Protein AF-A0A7S0A0Y7-F1 (afdb_monomer_lite)

Sequence (234 aa):
SGRLKGLTPFALAVILGPPASILPSPRWSRVGRSAMAPLGMAWCCGEKGLDHTAFEALAMHSTDSGQATVVRSFALRNRASIAPFLVDPTAEEEAPLPEEETPKALSPEFQIAVSRRGLRPKLGLEIEPLGGKCLKIHKVNDGMVQDWNEAQTSQDFTVLPGHIILAVNGTEGDCLEMLRALGRGQELQLRISRDPDVARLSSKGSIHCNDEETSKDTETSNDKRNAVDSESTE

Secondary structure (DSSP, 8-state):
----------------PPP---PPP---------------------------------------------------------------S---------------PPPSEEEEEEE--SSS----EEEEEETTTEEEEEEE-SSHHHHHHHH-SSGGG---TT-EEEEETTEES-HHHHHHHHHH-SEEEEEEES-TTHHHHHTTS-----------------------------

Foldseek 3Di:
DDDDDDDDDDDPPPPPDDPDPPDPDPPPDPDDDDDDDDDDDDDDDDDDDDDDDDDDDDDDDDDDDDDDDDDDDDDDDDDDDDDDDPDDPDDPPVPPDPPPPDPPPQDQKDKDKWADDDDDFDQQFDWDDFLQWKIFTQGGGDTRLVVVQVPDPDPSPRDDHGKIFQDWPNDTGGPVVRVVSVVPDRMIMTMIGPDNCVSVVSNPPPPPPPPPVVPPPPPDDDDDDDDDDDDDDD

Structure (mmCIF, N/CA/C/O backbone):
data_AF-A0A7S0A0Y7-F1
#
_entry.id   AF-A0A7S0A0Y7-F1
#
loop_
_atom_site.group_PDB
_atom_site.id
_atom_site.type_symbol
_atom_site.label_atom_id
_atom_site.label_alt_id
_atom_site.label_comp_id
_atom_site.label_asym_id
_atom_site.label_entity_id
_atom_site.label_seq_id
_atom_site.pdbx_PDB_ins_code
_atom_site.Cartn_x
_atom_site.Cartn_y
_atom_site.Cartn_z
_atom_site.occupancy
_atom_site.B_iso_or_equiv
_atom_site.auth_seq_id
_atom_site.auth_comp_id
_atom_site.auth_asym_id
_atom_site.auth_atom_id
_atom_site.pdbx_PDB_model_num
ATOM 1 N N . SER A 1 1 ? -50.483 -49.165 4.496 1.00 56.88 1 SER A N 1
ATOM 2 C CA . SER A 1 1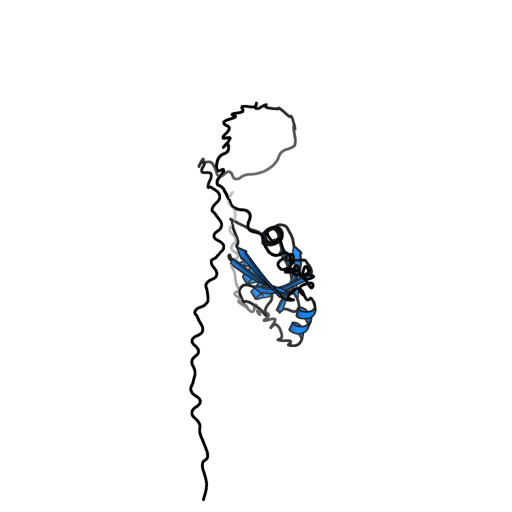 ? -50.079 -48.230 5.564 1.00 56.88 1 SER A CA 1
ATOM 3 C C . SER A 1 1 ? -48.665 -47.741 5.326 1.00 56.88 1 SER A C 1
ATOM 5 O O . SER A 1 1 ? -47.744 -48.531 5.434 1.00 56.88 1 SER A O 1
ATOM 7 N N . GLY A 1 2 ? -48.498 -46.467 4.970 1.00 50.06 2 GLY A N 1
ATOM 8 C CA . GLY A 1 2 ? -47.189 -45.836 4.773 1.00 50.06 2 GLY A CA 1
ATOM 9 C C . GLY A 1 2 ? -47.368 -44.363 4.411 1.00 50.06 2 GLY A C 1
ATOM 10 O O . GLY A 1 2 ? -47.507 -44.027 3.243 1.00 50.06 2 GLY A O 1
ATOM 11 N N . ARG A 1 3 ? -47.484 -43.506 5.434 1.00 49.59 3 ARG A N 1
ATOM 12 C CA . ARG A 1 3 ? -47.716 -42.056 5.319 1.00 49.59 3 ARG A CA 1
ATOM 13 C C . ARG A 1 3 ? -46.473 -41.349 4.768 1.00 49.59 3 ARG A C 1
ATOM 15 O O . ARG A 1 3 ? -45.471 -41.273 5.470 1.00 49.59 3 ARG A O 1
ATOM 22 N N . LEU A 1 4 ? -46.590 -40.740 3.591 1.00 49.31 4 LEU A N 1
ATOM 23 C CA . LEU A 1 4 ? -45.721 -39.648 3.149 1.00 49.31 4 LEU A CA 1
ATOM 24 C C . LEU A 1 4 ? -46.205 -38.357 3.823 1.00 49.31 4 LEU A C 1
ATOM 26 O O . LEU A 1 4 ? -47.339 -37.928 3.612 1.00 49.31 4 LEU A O 1
ATOM 30 N N . LYS A 1 5 ? -45.375 -37.771 4.688 1.00 56.34 5 LYS A N 1
ATOM 31 C CA . LYS A 1 5 ? -45.627 -36.469 5.314 1.00 56.34 5 LYS A CA 1
ATOM 32 C C . LYS A 1 5 ? -44.781 -35.399 4.622 1.00 56.34 5 LYS A C 1
ATOM 34 O O . LYS A 1 5 ? -43.562 -35.471 4.674 1.00 56.34 5 LYS A O 1
ATOM 39 N N . GLY A 1 6 ? -45.467 -34.405 4.059 1.00 50.22 6 GLY A N 1
ATOM 40 C CA . GLY A 1 6 ? -45.120 -32.986 4.188 1.00 50.22 6 GLY A CA 1
ATOM 41 C C . GLY A 1 6 ? -43.870 -32.480 3.473 1.00 50.22 6 GLY A C 1
ATOM 42 O O . GLY A 1 6 ? -42.870 -32.203 4.121 1.00 50.22 6 GLY A O 1
ATOM 43 N N . LEU A 1 7 ? -43.982 -32.230 2.168 1.00 51.84 7 LEU A N 1
ATOM 44 C CA . LEU A 1 7 ? -43.179 -31.211 1.488 1.00 51.84 7 LEU A CA 1
ATOM 45 C C . LEU A 1 7 ? -43.943 -29.884 1.555 1.00 51.84 7 LEU A C 1
ATOM 47 O O . LEU A 1 7 ? -44.979 -29.723 0.915 1.00 51.84 7 LEU A O 1
ATOM 51 N N . THR A 1 8 ? -43.452 -28.948 2.361 1.00 57.62 8 THR A N 1
ATOM 52 C CA . THR A 1 8 ? -43.866 -27.541 2.318 1.00 57.62 8 THR A CA 1
ATOM 53 C C . THR A 1 8 ? -43.100 -26.823 1.204 1.00 57.62 8 THR A C 1
ATOM 55 O O . THR A 1 8 ? -41.874 -26.951 1.163 1.00 57.62 8 THR A O 1
ATOM 58 N N . PRO A 1 9 ? -43.752 -26.032 0.336 1.00 57.16 9 PRO A N 1
ATOM 59 C CA . PRO A 1 9 ? -43.041 -25.155 -0.582 1.00 57.16 9 PRO A CA 1
ATOM 60 C C . PRO A 1 9 ? -42.528 -23.938 0.198 1.00 57.16 9 PRO A C 1
ATOM 62 O O . PRO A 1 9 ? -43.298 -23.055 0.572 1.00 57.16 9 PRO A O 1
ATOM 65 N N . PHE A 1 10 ? -41.223 -23.892 0.467 1.00 50.09 10 PHE A N 1
ATOM 66 C CA . PHE A 1 10 ? -40.578 -22.648 0.874 1.00 50.09 10 PHE A CA 1
ATOM 67 C C . PHE A 1 10 ? -40.564 -21.715 -0.336 1.00 50.09 10 PHE A C 1
ATOM 69 O O . PHE A 1 10 ? -39.887 -21.964 -1.333 1.00 50.09 10 PHE A O 1
ATOM 76 N N . ALA A 1 11 ? -41.374 -20.664 -0.248 1.00 47.09 11 ALA A N 1
ATOM 77 C CA . ALA A 1 11 ? -41.387 -19.561 -1.184 1.00 47.09 11 ALA A CA 1
ATOM 78 C C . ALA A 1 11 ? -39.982 -18.945 -1.260 1.00 47.09 11 ALA A C 1
ATOM 80 O O . ALA A 1 11 ? -39.443 -18.463 -0.263 1.00 47.09 11 ALA A O 1
ATOM 81 N N . LEU A 1 12 ? -39.400 -18.976 -2.458 1.00 47.88 12 LEU A N 1
ATOM 82 C CA . LEU A 1 12 ? -38.184 -18.255 -2.802 1.00 47.88 12 LEU A CA 1
ATOM 83 C C . LEU A 1 12 ? -38.520 -16.754 -2.793 1.00 47.88 12 LEU A C 1
ATOM 85 O O . LEU A 1 12 ? -38.963 -16.190 -3.791 1.00 47.88 12 LEU A O 1
ATOM 89 N N . ALA A 1 13 ? -38.372 -16.106 -1.640 1.00 47.09 13 ALA A N 1
ATOM 90 C CA . ALA A 1 13 ? -38.388 -14.655 -1.556 1.00 47.09 13 ALA A CA 1
ATOM 91 C C . ALA A 1 13 ? -37.076 -14.138 -2.162 1.00 47.09 13 ALA A C 1
ATOM 93 O O . ALA A 1 13 ? -36.051 -14.042 -1.490 1.00 47.09 13 ALA A O 1
ATOM 94 N N . VAL A 1 14 ? -37.102 -13.849 -3.464 1.00 50.09 14 VAL A N 1
ATOM 95 C CA . VAL A 1 14 ? -36.062 -13.073 -4.144 1.00 50.09 14 VAL A CA 1
ATOM 96 C C . VAL A 1 14 ? -36.151 -11.649 -3.599 1.00 50.09 14 VAL A C 1
ATOM 98 O O . VAL A 1 14 ? -36.919 -10.823 -4.088 1.00 50.09 14 VAL A O 1
ATOM 101 N N . ILE A 1 15 ? -35.399 -11.373 -2.535 1.00 49.56 15 ILE A N 1
ATOM 102 C CA . ILE A 1 15 ? -35.156 -10.011 -2.069 1.00 49.56 15 ILE A CA 1
ATOM 103 C C . ILE A 1 15 ? -34.211 -9.384 -3.093 1.00 49.56 15 ILE A C 1
ATOM 105 O O . ILE A 1 15 ? -32.994 -9.544 -3.027 1.00 49.56 15 ILE A O 1
ATOM 109 N N . LEU A 1 16 ? -34.790 -8.705 -4.084 1.00 50.47 16 LEU A N 1
ATOM 110 C CA . LEU A 1 16 ? -34.080 -7.723 -4.893 1.00 50.47 16 LEU A CA 1
ATOM 111 C C . LEU A 1 16 ? -33.638 -6.605 -3.943 1.00 50.47 16 LEU A C 1
ATOM 113 O O . LEU A 1 16 ? -34.413 -5.712 -3.607 1.00 50.47 16 LEU A O 1
ATOM 117 N N . GLY A 1 17 ? -32.406 -6.717 -3.447 1.00 54.38 17 GLY A N 1
ATOM 118 C CA . GLY A 1 17 ? -31.749 -5.649 -2.708 1.00 54.38 17 GLY A CA 1
ATOM 119 C C . GLY A 1 17 ? -31.636 -4.393 -3.582 1.00 54.38 17 GLY A C 1
ATOM 120 O O . GLY A 1 17 ? -31.524 -4.508 -4.807 1.00 54.38 17 GLY A O 1
ATOM 121 N N . PRO A 1 18 ? -31.697 -3.194 -2.981 1.00 57.69 18 PRO A N 1
ATOM 122 C CA . PRO A 1 18 ? -31.622 -1.946 -3.725 1.00 57.69 18 PRO A CA 1
ATOM 123 C C . PRO A 1 18 ? -30.308 -1.870 -4.520 1.00 57.69 18 PRO A C 1
ATOM 125 O O . PRO A 1 18 ? -29.273 -2.343 -4.039 1.00 57.69 18 PRO A O 1
ATOM 128 N N . PRO A 1 19 ? -30.327 -1.286 -5.733 1.00 55.06 19 PRO A N 1
ATOM 129 C CA . PRO A 1 19 ? -29.120 -1.102 -6.522 1.00 55.06 19 PRO A CA 1
ATOM 130 C C . PRO A 1 19 ? -28.111 -0.296 -5.709 1.00 55.06 19 PRO A C 1
ATOM 132 O O . PRO A 1 19 ? -28.469 0.700 -5.080 1.00 55.06 19 PRO A O 1
ATOM 135 N N . ALA A 1 20 ? -26.862 -0.763 -5.720 1.00 48.59 20 ALA A N 1
ATOM 136 C CA . ALA A 1 20 ? -25.729 -0.125 -5.078 1.00 48.59 20 ALA A CA 1
ATOM 137 C C . ALA A 1 20 ? -25.781 1.391 -5.294 1.00 48.59 20 ALA A C 1
ATOM 139 O O . ALA A 1 20 ? -25.667 1.879 -6.421 1.00 48.59 20 ALA A O 1
ATOM 140 N N . SER A 1 21 ? -25.972 2.124 -4.200 1.00 49.81 21 SER A N 1
ATOM 141 C CA . SER A 1 21 ? -25.769 3.561 -4.151 1.00 49.81 21 SER A CA 1
ATOM 142 C C . SER A 1 21 ? -24.326 3.822 -4.558 1.00 49.81 21 SER A C 1
ATOM 144 O O . SER A 1 21 ? -23.397 3.644 -3.771 1.00 49.81 21 SER A O 1
ATOM 146 N N . ILE A 1 22 ? -24.149 4.198 -5.822 1.00 49.50 22 ILE A N 1
ATOM 147 C CA . ILE A 1 22 ? -22.933 4.798 -6.349 1.00 49.50 22 ILE A CA 1
ATOM 148 C C . ILE A 1 22 ? -22.693 6.028 -5.482 1.00 49.50 22 ILE A C 1
ATOM 150 O O . ILE A 1 22 ? -23.369 7.049 -5.623 1.00 49.50 22 ILE A O 1
ATOM 154 N N . LEU A 1 23 ? -21.775 5.899 -4.527 1.00 50.38 23 LEU A N 1
ATOM 155 C CA . LEU A 1 23 ? -21.264 7.037 -3.788 1.00 50.38 23 LEU A CA 1
ATOM 156 C C . LEU A 1 23 ? -20.756 8.048 -4.825 1.00 50.38 23 LEU A C 1
ATOM 158 O O . LEU A 1 23 ? -19.991 7.663 -5.718 1.00 50.38 23 LEU A O 1
ATOM 162 N N . PRO A 1 24 ? -21.188 9.318 -4.765 1.00 46.59 24 PRO A N 1
ATOM 163 C CA . PRO A 1 24 ? -20.677 10.322 -5.674 1.00 46.59 24 PRO A CA 1
ATOM 164 C C . PRO A 1 24 ? -19.174 10.438 -5.434 1.00 46.59 24 PRO A C 1
ATOM 166 O O . PRO A 1 24 ? -18.726 10.756 -4.333 1.00 46.59 24 PRO A O 1
ATOM 169 N N . SER A 1 25 ? -18.392 10.159 -6.475 1.00 50.84 25 SER A N 1
ATOM 170 C CA . SER A 1 25 ? -16.962 10.439 -6.492 1.00 50.84 25 SER A CA 1
ATOM 171 C C . SER A 1 25 ? -16.746 11.886 -6.030 1.00 50.84 25 SER A C 1
ATOM 173 O O . SER A 1 25 ? -17.499 12.766 -6.470 1.00 50.84 25 SER A O 1
ATOM 175 N N . PRO A 1 26 ? -15.753 12.175 -5.173 1.00 51.34 26 PRO A N 1
ATOM 176 C CA . PRO A 1 26 ? -15.469 13.541 -4.765 1.00 51.34 26 PRO A CA 1
ATOM 177 C C . PRO A 1 26 ? -15.168 14.370 -6.016 1.00 51.34 26 PRO A C 1
ATOM 179 O O . PRO A 1 26 ? -14.149 14.207 -6.689 1.00 51.34 26 PRO A O 1
ATOM 182 N N . ARG A 1 27 ? -16.115 15.244 -6.363 1.00 48.94 27 ARG A N 1
ATOM 183 C CA . ARG A 1 27 ? -16.008 16.202 -7.458 1.00 48.94 27 ARG A CA 1
ATOM 184 C C . ARG A 1 27 ? -14.997 17.252 -7.019 1.00 48.94 27 ARG A C 1
ATOM 186 O O . ARG A 1 27 ? -15.371 18.278 -6.464 1.00 48.94 27 ARG A O 1
ATOM 193 N N . TRP A 1 28 ? -13.711 16.978 -7.229 1.00 51.34 28 TRP A N 1
ATOM 194 C CA . TRP A 1 28 ? -12.666 17.972 -7.024 1.00 51.34 28 TRP A CA 1
ATOM 195 C C . TRP A 1 28 ? -12.975 19.186 -7.897 1.00 51.34 28 TRP A C 1
ATOM 197 O O . TRP A 1 28 ? -12.939 19.125 -9.131 1.00 51.34 28 TRP A O 1
ATOM 207 N N . SER A 1 29 ? -13.327 20.286 -7.237 1.00 42.88 29 SER A N 1
ATOM 208 C CA . SER A 1 29 ? -13.448 21.595 -7.854 1.00 42.88 29 SER A CA 1
ATOM 209 C C . SER A 1 29 ? -12.125 21.922 -8.528 1.00 42.88 29 SER A C 1
ATOM 211 O O . SER A 1 29 ? -11.085 22.081 -7.895 1.00 42.88 29 SER A O 1
ATOM 213 N N . ARG A 1 30 ? -12.195 21.958 -9.855 1.00 45.62 30 ARG A N 1
ATOM 214 C CA . ARG A 1 30 ? -11.168 22.390 -10.792 1.00 45.62 30 ARG A CA 1
ATOM 215 C C . ARG A 1 30 ? -10.724 23.808 -10.417 1.00 45.62 30 ARG A C 1
ATOM 217 O O . ARG A 1 30 ? -11.319 24.774 -10.884 1.00 45.62 30 ARG A O 1
ATOM 224 N N . VAL A 1 31 ? -9.694 23.928 -9.582 1.00 53.50 31 VAL A N 1
ATOM 225 C CA . VAL A 1 31 ? -8.943 25.179 -9.430 1.00 53.50 31 VAL A CA 1
ATOM 226 C C . VAL A 1 31 ? -8.298 25.489 -10.782 1.00 53.50 31 VAL A C 1
ATOM 228 O O . VAL A 1 31 ? -7.866 24.592 -11.510 1.00 53.50 31 VAL A O 1
ATOM 231 N N . GLY A 1 32 ? -8.395 26.760 -11.163 1.00 42.22 32 GLY A N 1
ATOM 232 C CA . GLY A 1 32 ? -8.250 27.265 -12.519 1.00 42.22 32 GLY A CA 1
ATOM 233 C C . GLY A 1 32 ? -6.983 26.827 -13.248 1.00 42.22 32 GLY A C 1
ATOM 234 O O . GLY A 1 32 ? -5.871 26.894 -12.737 1.00 42.22 32 GLY A O 1
ATOM 235 N N . ARG A 1 33 ? -7.189 26.450 -14.512 1.00 46.38 33 ARG A N 1
ATOM 236 C CA . ARG A 1 33 ? -6.172 26.497 -15.560 1.00 46.38 33 ARG A CA 1
ATOM 237 C C . ARG A 1 33 ? -5.662 27.931 -15.678 1.00 46.38 33 ARG A C 1
ATOM 239 O O . ARG A 1 33 ? -6.417 28.796 -16.110 1.00 46.38 33 ARG A O 1
ATOM 246 N N . SER A 1 34 ? -4.390 28.148 -15.366 1.00 49.56 34 SER A N 1
ATOM 247 C CA . SER A 1 34 ? -3.642 29.248 -15.964 1.00 49.56 34 SER A CA 1
ATOM 248 C C . SER A 1 34 ? -3.076 28.750 -17.292 1.00 49.56 34 SER A C 1
ATOM 250 O O . SER A 1 34 ? -2.349 27.758 -17.340 1.00 49.56 34 SER A O 1
ATOM 252 N N . ALA A 1 35 ? -3.518 29.379 -18.375 1.00 52.94 35 ALA A N 1
ATOM 253 C CA . ALA A 1 35 ? -3.091 29.123 -19.738 1.00 52.94 35 ALA A CA 1
ATOM 254 C C . ALA A 1 35 ? -2.028 30.154 -20.128 1.00 52.94 35 ALA A C 1
ATOM 256 O O . ALA A 1 35 ? -2.369 31.320 -20.268 1.00 52.94 35 ALA A O 1
ATOM 257 N N . MET A 1 36 ? -0.783 29.718 -20.327 1.00 48.19 36 MET A N 1
ATOM 258 C CA . MET A 1 36 ? 0.298 30.384 -21.078 1.00 48.19 36 MET A CA 1
ATOM 259 C C . MET A 1 36 ? 1.367 29.308 -21.334 1.00 48.19 36 MET A C 1
ATOM 261 O O . MET A 1 36 ? 1.637 28.532 -20.427 1.00 48.19 36 MET A O 1
ATOM 265 N N . ALA A 1 37 ? 2.074 29.145 -22.444 1.00 43.91 37 ALA A N 1
ATOM 266 C CA . ALA A 1 37 ? 1.975 29.441 -23.872 1.00 43.91 37 ALA A CA 1
ATOM 267 C C . ALA A 1 37 ? 3.071 28.538 -24.516 1.00 43.91 37 ALA A C 1
ATOM 269 O O . ALA A 1 37 ? 4.017 28.169 -23.814 1.00 43.91 37 ALA A O 1
ATOM 270 N N . PRO A 1 38 ? 2.992 28.146 -25.800 1.00 56.19 38 PRO A N 1
ATOM 271 C CA . PRO A 1 38 ? 3.974 27.256 -26.414 1.00 56.19 38 PRO A CA 1
ATOM 272 C C . PRO A 1 38 ? 5.073 28.045 -27.141 1.00 56.19 38 PRO A C 1
ATOM 274 O O . PRO A 1 38 ? 4.794 28.741 -28.111 1.00 56.19 38 PRO A O 1
ATOM 277 N N . LEU A 1 39 ? 6.323 27.884 -26.717 1.00 48.84 39 LEU A N 1
ATOM 278 C CA . LEU A 1 39 ? 7.543 28.143 -27.496 1.00 48.84 39 LEU A CA 1
ATOM 279 C C . LEU A 1 39 ? 8.518 27.050 -27.023 1.00 48.84 39 LEU A C 1
ATOM 281 O O . LEU A 1 39 ? 8.790 26.962 -25.835 1.00 48.84 39 LEU A O 1
ATOM 285 N N . GLY A 1 40 ? 8.866 26.036 -27.812 1.00 45.78 40 GLY A N 1
ATOM 286 C CA . GLY A 1 40 ? 9.694 26.152 -29.007 1.00 45.78 40 GLY A CA 1
ATOM 287 C C . GLY A 1 40 ? 11.156 25.901 -28.610 1.00 45.78 40 GLY A C 1
ATOM 288 O O . GLY A 1 40 ? 11.626 26.535 -27.675 1.00 45.78 40 GLY A O 1
ATOM 289 N N . MET A 1 41 ? 11.852 25.039 -29.365 1.00 47.78 41 MET A N 1
ATOM 290 C CA . MET A 1 41 ? 13.278 24.655 -29.247 1.00 47.78 41 MET A CA 1
ATOM 291 C C . MET A 1 41 ? 13.565 23.528 -28.244 1.00 47.78 41 MET A C 1
ATOM 293 O O . MET A 1 41 ? 12.980 23.467 -27.175 1.00 47.78 41 MET A O 1
ATOM 297 N N . ALA A 1 42 ? 14.495 22.608 -28.456 1.00 44.00 42 ALA A N 1
ATOM 298 C CA . ALA A 1 42 ? 15.211 22.080 -29.613 1.00 44.00 42 ALA A CA 1
ATOM 299 C C . ALA A 1 42 ? 15.953 20.858 -29.044 1.00 44.00 42 ALA A C 1
ATOM 301 O O . ALA A 1 42 ? 16.418 20.885 -27.904 1.00 44.00 42 ALA A O 1
ATOM 302 N N . TRP A 1 43 ? 16.052 19.781 -29.815 1.00 49.19 43 TRP A N 1
ATOM 303 C CA . TRP A 1 43 ? 16.969 18.686 -29.510 1.00 49.19 43 TRP A CA 1
ATOM 304 C C . TRP A 1 43 ? 18.407 19.222 -29.500 1.00 49.19 43 TRP A C 1
ATOM 306 O O . TRP A 1 43 ? 18.833 19.802 -30.494 1.00 49.19 43 TRP A O 1
ATOM 316 N N . CYS A 1 44 ? 19.162 18.969 -28.432 1.00 44.09 44 CYS A N 1
ATOM 317 C CA . CYS A 1 44 ? 20.621 18.961 -28.491 1.00 44.09 44 CYS A CA 1
ATOM 318 C C . CYS A 1 44 ? 21.155 17.759 -27.708 1.00 44.09 44 CYS A C 1
ATOM 320 O O . CYS A 1 44 ? 20.846 17.561 -26.534 1.00 44.09 44 CYS A O 1
ATOM 322 N N . CYS A 1 45 ? 21.923 16.947 -28.423 1.00 43.56 45 CYS A N 1
ATOM 323 C CA . CYS A 1 45 ? 22.692 15.803 -27.966 1.00 43.56 45 CYS A CA 1
ATOM 324 C C . CYS A 1 45 ? 24.170 16.242 -27.902 1.00 43.56 45 CYS A C 1
ATOM 326 O O . CYS A 1 45 ? 24.596 16.984 -28.784 1.00 43.56 45 CYS A O 1
ATOM 328 N N . GLY A 1 46 ? 24.939 15.766 -26.916 1.00 41.41 46 GLY A N 1
ATOM 329 C CA . GLY A 1 46 ? 26.401 15.965 -26.803 1.00 41.41 46 GLY A CA 1
ATOM 330 C C . GLY A 1 46 ? 26.791 16.796 -25.573 1.00 41.41 46 GLY A C 1
ATOM 331 O O . GLY A 1 46 ? 26.321 17.911 -25.409 1.00 41.41 46 GLY A O 1
ATOM 332 N N . GLU A 1 47 ? 27.416 16.221 -24.544 1.00 44.53 47 GLU A N 1
ATOM 333 C CA . GLU A 1 47 ? 28.831 15.818 -24.380 1.00 44.53 47 GLU A CA 1
ATOM 334 C C . GLU A 1 47 ? 29.634 16.852 -23.559 1.00 44.53 47 GLU A C 1
ATOM 336 O O . GLU A 1 47 ? 29.819 17.984 -23.977 1.00 44.53 47 GLU A O 1
ATOM 341 N N . LYS A 1 48 ? 30.118 16.382 -22.398 1.00 50.47 48 LYS A N 1
ATOM 342 C CA . LYS A 1 48 ? 31.344 16.747 -21.656 1.00 50.47 48 LYS A CA 1
ATOM 343 C C . LYS A 1 48 ? 31.616 18.214 -21.268 1.00 50.47 48 LYS A C 1
ATOM 345 O O . LYS A 1 48 ? 31.989 19.029 -22.093 1.00 50.47 48 LYS A O 1
ATOM 350 N N . GLY A 1 49 ? 31.663 18.410 -19.944 1.00 47.72 49 GLY A N 1
ATOM 351 C CA . GLY A 1 49 ? 32.785 19.035 -19.226 1.00 47.72 49 GLY A CA 1
ATOM 352 C C . GLY A 1 49 ? 32.950 20.553 -19.327 1.00 47.72 49 GLY A C 1
ATOM 353 O O . GLY A 1 49 ? 33.282 21.054 -20.388 1.00 47.72 49 GLY A O 1
ATOM 354 N N . LEU A 1 50 ? 32.820 21.251 -18.195 1.00 44.81 50 LEU A N 1
ATOM 355 C CA . LEU A 1 50 ? 33.854 22.117 -17.596 1.00 44.81 50 LEU A CA 1
ATOM 356 C C . LEU A 1 50 ? 33.251 22.950 -16.447 1.00 44.81 50 LEU A C 1
ATOM 358 O O . LEU A 1 50 ? 32.265 23.655 -16.623 1.00 44.81 50 LEU A O 1
ATOM 362 N N . ASP A 1 51 ? 33.882 22.801 -15.287 1.00 46.88 51 ASP A N 1
ATOM 363 C CA . ASP A 1 51 ? 34.332 23.790 -14.302 1.00 46.88 51 ASP A CA 1
ATOM 364 C C . ASP A 1 51 ? 33.448 24.946 -13.792 1.00 46.88 51 ASP A C 1
ATOM 366 O O . ASP A 1 51 ? 32.855 25.751 -14.504 1.00 46.88 51 ASP A O 1
ATOM 370 N N . HIS A 1 52 ? 33.513 25.050 -12.461 1.00 53.91 52 HIS A N 1
ATOM 371 C CA . HIS A 1 52 ? 33.136 26.149 -11.579 1.00 53.91 52 HIS A CA 1
ATOM 372 C C . HIS A 1 52 ? 33.495 27.545 -12.111 1.00 53.91 52 HIS A C 1
ATOM 374 O O . HIS A 1 52 ? 34.638 27.778 -12.488 1.00 53.91 52 HIS A O 1
ATOM 380 N N . THR A 1 53 ? 32.593 28.521 -11.954 1.00 46.00 53 THR A N 1
ATOM 381 C CA . THR A 1 53 ? 32.913 29.872 -11.443 1.00 46.00 53 THR A CA 1
ATOM 382 C C . THR A 1 53 ? 31.648 30.710 -11.208 1.00 46.00 53 THR A C 1
ATOM 384 O O . THR A 1 53 ? 30.662 30.596 -11.925 1.00 46.00 53 THR A O 1
ATOM 387 N N . ALA A 1 54 ? 31.751 31.587 -10.205 1.00 44.62 54 ALA A N 1
ATOM 388 C CA . ALA A 1 54 ? 30.990 32.822 -10.002 1.00 44.62 54 ALA A CA 1
ATOM 389 C C . ALA A 1 54 ? 29.507 32.723 -9.594 1.00 44.62 54 ALA A C 1
ATOM 391 O O . ALA A 1 54 ? 28.576 32.832 -10.386 1.00 44.62 54 ALA A O 1
ATOM 392 N N . PHE A 1 55 ? 29.326 32.648 -8.275 1.00 47.19 55 PHE A N 1
ATOM 393 C CA . PHE A 1 55 ? 28.176 33.199 -7.570 1.00 47.19 55 PHE A CA 1
ATOM 394 C C . PHE A 1 55 ? 28.394 34.719 -7.471 1.00 47.19 55 PHE A C 1
ATOM 396 O O . PHE A 1 55 ? 29.253 35.159 -6.709 1.00 47.19 55 PHE A O 1
ATOM 403 N N . GLU A 1 56 ? 27.654 35.521 -8.234 1.00 48.84 56 GLU A N 1
ATOM 404 C CA . GLU A 1 56 ? 27.523 36.953 -7.962 1.00 48.84 56 GLU A CA 1
ATOM 405 C C . GLU A 1 56 ? 26.052 37.361 -8.000 1.00 48.84 56 GLU A C 1
ATOM 407 O O . GLU A 1 56 ? 25.307 37.091 -8.942 1.00 48.84 56 GLU A O 1
ATOM 412 N N . ALA A 1 57 ? 25.646 37.966 -6.890 1.00 50.72 57 ALA A N 1
ATOM 413 C CA . ALA A 1 57 ? 24.328 38.493 -6.631 1.00 50.72 57 ALA A CA 1
ATOM 414 C C . ALA A 1 57 ? 24.123 39.812 -7.377 1.00 50.72 57 ALA A C 1
ATOM 416 O O . ALA A 1 57 ? 24.961 40.702 -7.270 1.00 50.72 57 ALA A O 1
ATOM 417 N N . LEU A 1 58 ? 22.960 39.994 -8.004 1.00 53.88 58 LEU A N 1
ATOM 418 C CA . LEU A 1 58 ? 22.404 41.320 -8.263 1.00 53.88 58 LEU A CA 1
ATOM 419 C C . LEU A 1 58 ? 20.887 41.311 -8.061 1.00 53.88 58 LEU A C 1
ATOM 421 O O . LEU A 1 58 ? 20.147 40.494 -8.605 1.00 53.88 58 LEU A O 1
ATOM 425 N N . ALA A 1 59 ? 20.471 42.240 -7.210 1.00 50.59 59 ALA A N 1
ATOM 426 C CA . ALA A 1 59 ? 19.113 42.530 -6.807 1.00 50.59 59 ALA A CA 1
ATOM 427 C C . ALA A 1 59 ? 18.319 43.258 -7.906 1.00 50.59 59 ALA A C 1
ATOM 429 O O . ALA A 1 59 ? 18.849 44.143 -8.572 1.00 50.59 59 ALA A O 1
ATOM 430 N N . MET A 1 60 ? 17.017 42.975 -7.995 1.00 55.47 60 MET A N 1
ATOM 431 C CA . MET A 1 60 ? 15.977 43.888 -8.500 1.00 55.47 60 MET A CA 1
ATOM 432 C C . MET A 1 60 ? 14.727 43.634 -7.635 1.00 55.47 60 MET A C 1
ATOM 434 O O . MET A 1 60 ? 14.163 42.549 -7.671 1.00 55.47 60 MET A O 1
ATOM 438 N N . HIS A 1 61 ? 14.429 44.448 -6.619 1.00 55.25 61 HIS A N 1
ATOM 439 C CA . HIS A 1 61 ? 13.634 45.683 -6.694 1.00 55.25 61 HIS A CA 1
ATOM 440 C C . HIS A 1 61 ? 12.378 45.534 -7.570 1.00 55.25 61 HIS A C 1
ATOM 442 O O . HIS A 1 61 ? 12.428 45.790 -8.768 1.00 55.25 61 HIS A O 1
ATOM 448 N N . SER A 1 62 ? 11.235 45.197 -6.960 1.00 49.34 62 SER A N 1
ATOM 449 C CA . SER A 1 62 ? 9.931 45.585 -7.505 1.00 49.34 62 SER A CA 1
ATOM 450 C C . SER A 1 62 ? 9.028 46.090 -6.390 1.00 49.34 62 SER A C 1
ATOM 452 O O . SER A 1 62 ? 8.736 45.402 -5.415 1.00 49.34 62 SER A O 1
ATOM 454 N N . THR A 1 63 ? 8.656 47.346 -6.565 1.00 52.22 63 THR A N 1
ATOM 455 C CA . THR A 1 63 ? 7.855 48.204 -5.710 1.00 52.22 63 THR A CA 1
ATOM 456 C C . THR A 1 63 ? 6.383 47.808 -5.698 1.00 52.22 63 THR A C 1
ATOM 458 O O . THR A 1 63 ? 5.796 47.501 -6.734 1.00 52.22 63 THR A O 1
ATOM 461 N N . ASP A 1 64 ? 5.823 47.872 -4.494 1.00 51.28 64 ASP A N 1
ATOM 462 C CA . ASP A 1 64 ? 4.500 48.388 -4.136 1.00 51.28 64 ASP A CA 1
ATOM 463 C C . ASP A 1 64 ? 3.670 49.010 -5.280 1.00 51.28 64 ASP A C 1
ATOM 465 O O . ASP A 1 64 ? 4.083 49.976 -5.924 1.00 51.28 64 ASP A O 1
ATOM 469 N N . SER A 1 65 ? 2.450 48.500 -5.467 1.00 58.03 65 SER A N 1
ATOM 470 C CA . SER A 1 65 ? 1.315 49.366 -5.789 1.00 58.03 65 SER A CA 1
ATOM 471 C C . SER A 1 65 ? 0.036 48.779 -5.197 1.00 58.03 65 SER A C 1
ATOM 473 O O . SER A 1 65 ? -0.513 47.777 -5.658 1.00 58.03 65 SER A O 1
ATOM 475 N N . GLY A 1 66 ? -0.426 49.410 -4.123 1.00 48.78 66 GLY A N 1
ATOM 476 C CA . GLY A 1 66 ? -1.749 49.183 -3.576 1.00 48.78 66 GLY A CA 1
ATOM 477 C C . GLY A 1 66 ? -2.871 49.554 -4.547 1.00 48.78 66 GLY A C 1
ATOM 478 O O . GLY A 1 66 ? -2.760 50.495 -5.328 1.00 48.78 66 GLY A O 1
ATOM 479 N N . GLN A 1 67 ? -4.006 48.871 -4.400 1.00 54.88 67 GLN A N 1
ATOM 480 C CA . GLN A 1 67 ? -5.313 49.505 -4.531 1.00 54.88 67 GLN A CA 1
ATOM 481 C C . GLN A 1 67 ? -6.245 49.003 -3.431 1.00 54.88 67 GLN A C 1
ATOM 483 O O . GLN A 1 67 ? -6.643 47.842 -3.379 1.00 54.88 67 GLN A O 1
ATOM 488 N N . ALA A 1 68 ? -6.583 49.935 -2.546 1.00 48.56 68 ALA A N 1
ATOM 489 C CA . ALA A 1 68 ? -7.737 49.882 -1.673 1.00 48.56 68 ALA A CA 1
ATOM 490 C C . ALA A 1 68 ? -9.016 50.115 -2.491 1.00 48.56 68 ALA A C 1
ATOM 492 O O . ALA A 1 68 ? -9.044 51.001 -3.339 1.00 48.56 68 ALA A O 1
ATOM 493 N N . THR A 1 69 ? -10.096 49.393 -2.197 1.00 52.00 69 THR A N 1
ATOM 494 C CA . THR A 1 69 ? -11.479 49.862 -2.416 1.00 52.00 69 THR A CA 1
ATOM 495 C C . THR A 1 69 ? -12.428 49.024 -1.549 1.00 52.00 69 THR A C 1
ATOM 497 O O . THR A 1 69 ? -12.444 47.804 -1.611 1.00 52.00 69 THR A O 1
ATOM 500 N N . VAL A 1 70 ? -13.022 49.627 -0.518 1.00 48.97 70 VAL A N 1
ATOM 501 C CA . VAL A 1 70 ? -14.391 50.187 -0.459 1.00 48.97 70 VAL A CA 1
ATOM 502 C C . VAL A 1 70 ? -15.267 49.345 0.473 1.00 48.97 70 VAL A C 1
ATOM 504 O O . VAL A 1 70 ? -15.884 48.349 0.116 1.00 48.97 70 VAL A O 1
ATOM 507 N N . VAL A 1 71 ? -15.264 49.810 1.719 1.00 50.81 71 VAL A N 1
ATOM 508 C CA . VAL A 1 71 ? -16.405 49.994 2.623 1.00 50.81 71 VAL A CA 1
ATOM 509 C C . VAL A 1 71 ? -17.766 49.558 2.061 1.00 50.81 71 VAL A C 1
ATOM 511 O O . VAL A 1 71 ? -18.268 50.157 1.113 1.00 50.81 71 VAL A O 1
ATOM 514 N N . ARG A 1 72 ? -18.449 48.643 2.757 1.00 52.25 72 ARG A N 1
ATOM 515 C CA . ARG A 1 72 ? -19.914 48.691 2.881 1.00 52.25 72 ARG A CA 1
ATOM 516 C C . ARG A 1 72 ? -20.339 48.340 4.299 1.00 52.25 72 ARG A C 1
ATOM 518 O O . ARG A 1 72 ? -20.615 47.197 4.643 1.00 52.25 72 ARG A O 1
ATOM 525 N N . SER A 1 73 ? -20.400 49.390 5.105 1.00 46.56 73 SER A N 1
ATOM 526 C CA . SER A 1 73 ? -21.196 49.465 6.320 1.00 46.56 73 SER A CA 1
ATOM 527 C C . SER A 1 73 ? -22.671 49.266 5.959 1.00 46.56 73 SER A C 1
ATOM 529 O O . SER A 1 73 ? -23.213 50.038 5.170 1.00 46.56 73 SER A O 1
ATOM 531 N N . PHE A 1 74 ? -23.333 48.271 6.549 1.00 47.44 74 PHE A N 1
ATOM 532 C CA . PHE A 1 74 ? -24.793 48.221 6.598 1.00 47.44 74 PHE A CA 1
ATOM 533 C C . PHE A 1 74 ? -25.244 48.535 8.018 1.00 47.44 74 PHE A C 1
ATOM 535 O O . PHE A 1 74 ? -25.075 47.755 8.952 1.00 47.44 74 PHE A O 1
ATOM 542 N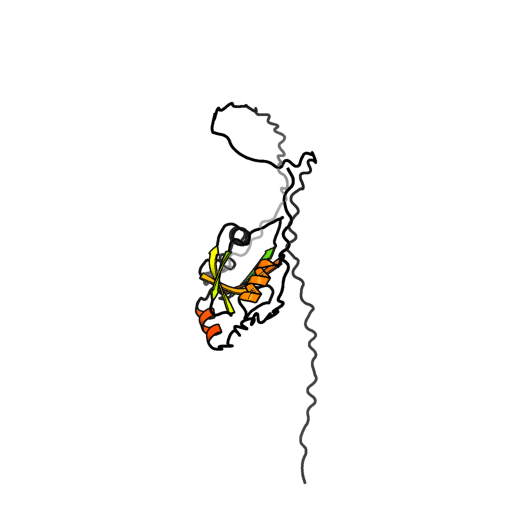 N . ALA A 1 75 ? -25.778 49.744 8.156 1.00 49.22 75 ALA A N 1
ATOM 543 C CA . ALA A 1 75 ? -26.437 50.225 9.348 1.00 49.22 75 ALA A CA 1
ATOM 544 C C . ALA A 1 75 ? -27.826 49.582 9.493 1.00 49.22 75 ALA A C 1
ATOM 546 O O . ALA A 1 75 ? -28.599 49.519 8.541 1.00 49.22 75 ALA A O 1
ATOM 547 N N . LEU A 1 76 ? -28.117 49.155 10.722 1.00 48.25 76 LEU A N 1
ATOM 548 C CA . LEU A 1 76 ? -29.338 49.430 11.485 1.00 48.25 76 LEU A CA 1
ATOM 549 C C . LEU A 1 76 ? -30.628 49.689 10.684 1.00 48.25 76 LEU A C 1
ATOM 551 O O . LEU A 1 76 ? -30.832 50.788 10.172 1.00 48.25 76 LEU A O 1
ATOM 555 N N . ARG A 1 77 ? -31.570 48.742 10.769 1.00 48.84 77 ARG A N 1
ATOM 556 C CA . ARG A 1 77 ? -32.955 48.947 11.250 1.00 48.84 77 ARG A CA 1
ATOM 557 C C . ARG A 1 77 ? -33.765 47.675 11.013 1.00 48.84 77 ARG A C 1
ATOM 559 O O . ARG A 1 77 ? -34.181 47.410 9.895 1.00 48.84 77 ARG A O 1
ATOM 566 N N . ASN A 1 78 ? -34.108 46.971 12.086 1.00 47.53 78 ASN A N 1
ATOM 567 C CA . ASN A 1 78 ? -35.514 46.631 12.262 1.00 47.53 78 ASN A CA 1
ATOM 568 C C . ASN A 1 78 ? -35.833 46.474 13.747 1.00 47.53 78 ASN A C 1
ATOM 570 O O . ASN A 1 78 ? -35.465 45.500 14.395 1.00 47.53 78 ASN A O 1
ATOM 574 N N . ARG A 1 79 ? -36.476 47.509 14.288 1.00 54.56 79 ARG A N 1
ATOM 575 C CA . ARG A 1 79 ? -37.050 47.544 15.627 1.00 54.56 79 ARG A CA 1
ATOM 576 C C . ARG A 1 79 ? -38.526 47.213 15.448 1.00 54.56 79 ARG A C 1
ATOM 578 O O . ARG A 1 79 ? -39.317 48.110 15.180 1.00 54.56 79 ARG A O 1
ATOM 585 N N . ALA A 1 80 ? -38.875 45.938 15.552 1.00 48.75 80 ALA A N 1
ATOM 586 C CA . ALA A 1 80 ? -40.260 45.504 15.620 1.00 48.75 80 ALA A CA 1
ATOM 587 C C . ALA A 1 80 ? -40.464 44.732 16.925 1.00 48.75 80 ALA A C 1
ATOM 589 O O . ALA A 1 80 ? -39.944 43.640 17.112 1.00 48.75 80 ALA A O 1
ATOM 590 N N . SER A 1 81 ? -41.163 45.415 17.828 1.00 62.88 81 SER A N 1
ATOM 591 C CA . SER A 1 81 ? -41.998 44.924 18.922 1.00 62.88 81 SER A CA 1
ATOM 592 C C . SER A 1 81 ? -42.167 43.400 19.000 1.00 62.88 81 SER A C 1
ATOM 594 O O . SER A 1 81 ? -42.873 42.813 18.183 1.00 62.88 81 SER A O 1
ATOM 596 N N . ILE A 1 82 ? -41.590 42.781 20.031 1.00 53.28 82 ILE A N 1
ATOM 597 C CA . ILE A 1 82 ? -41.973 41.443 20.488 1.00 53.28 82 ILE A CA 1
ATOM 598 C C . ILE A 1 82 ? -42.314 41.576 21.971 1.00 53.28 82 ILE A C 1
ATOM 600 O O . ILE A 1 82 ? -41.539 42.115 22.760 1.00 53.28 82 ILE A O 1
ATOM 604 N N . ALA A 1 83 ? -43.543 41.184 22.290 1.00 59.72 83 ALA A N 1
ATOM 605 C CA . ALA A 1 83 ? -44.160 41.275 23.602 1.00 59.72 83 ALA A CA 1
ATOM 606 C C . ALA A 1 83 ? -43.422 40.416 24.651 1.00 59.72 83 ALA A C 1
ATOM 608 O O . ALA A 1 83 ? -42.813 39.407 24.291 1.00 59.72 83 ALA A O 1
ATOM 609 N N . PRO A 1 84 ? -43.507 40.772 25.946 1.00 53.03 84 PRO A N 1
ATOM 610 C CA . PRO A 1 84 ? -42.969 39.957 27.025 1.00 53.03 84 PRO A CA 1
ATOM 611 C C . PRO A 1 84 ? -43.836 38.703 27.196 1.00 53.03 84 PRO A C 1
ATOM 613 O O . PRO A 1 84 ? -44.888 38.742 27.831 1.00 53.03 84 PRO A O 1
ATOM 616 N N . PHE A 1 85 ? -43.407 37.591 26.602 1.00 53.78 85 PHE A N 1
ATOM 617 C CA . PHE A 1 85 ? -43.934 36.276 26.950 1.00 53.78 85 PHE A CA 1
ATOM 618 C C . PHE A 1 85 ? -43.259 35.838 28.253 1.00 53.78 85 PHE A C 1
ATOM 620 O O . PHE A 1 85 ? -42.053 35.598 28.289 1.00 53.78 85 PHE A O 1
ATOM 627 N N . LEU A 1 86 ? -44.041 35.802 29.333 1.00 58.94 86 LEU A N 1
ATOM 628 C CA . LEU A 1 86 ? -43.711 35.086 30.562 1.00 58.94 86 LEU A CA 1
ATOM 629 C C . LEU A 1 86 ? -43.579 33.602 30.204 1.00 58.94 86 LEU A C 1
ATOM 631 O O . LEU A 1 86 ? -44.584 32.938 29.968 1.00 58.94 86 LEU A O 1
ATOM 635 N N . VAL A 1 87 ? -42.341 33.120 30.096 1.00 61.56 87 VAL A N 1
ATOM 636 C CA . VAL A 1 87 ? -42.038 31.696 29.944 1.00 61.56 87 VAL A CA 1
ATOM 637 C C . VAL A 1 87 ? -41.818 31.130 31.343 1.00 61.56 87 VAL A C 1
ATOM 639 O O . VAL A 1 87 ? -41.009 31.660 32.108 1.00 61.56 87 VAL A O 1
ATOM 642 N N . ASP A 1 88 ? -42.598 30.106 31.674 1.00 60.25 88 ASP A N 1
ATOM 643 C CA . ASP A 1 88 ? -42.593 29.399 32.951 1.00 60.25 88 ASP A CA 1
ATOM 644 C C . ASP A 1 88 ? -41.186 28.903 33.347 1.00 60.25 88 ASP A C 1
ATOM 646 O O . ASP A 1 88 ? -40.523 28.226 32.557 1.00 60.25 88 ASP A O 1
ATOM 650 N N . PRO A 1 89 ? -40.721 29.177 34.579 1.00 65.62 89 PRO A N 1
ATOM 651 C CA . PRO A 1 89 ? -39.431 28.724 35.079 1.00 65.62 89 PRO A CA 1
ATOM 652 C C . PRO A 1 89 ? -39.551 27.329 35.703 1.00 65.62 89 PRO A C 1
ATOM 654 O O . PRO A 1 89 ? -39.356 27.183 36.906 1.00 65.62 89 PRO A O 1
ATOM 657 N N . THR A 1 90 ? -39.930 26.288 34.958 1.00 59.44 90 THR A N 1
ATOM 658 C CA . THR A 1 90 ? -39.864 24.908 35.491 1.00 59.44 90 THR A CA 1
ATOM 659 C C . THR A 1 90 ? -39.795 23.856 34.388 1.00 59.44 90 THR A C 1
ATOM 661 O O . THR A 1 90 ? -40.666 23.005 34.241 1.00 59.44 90 THR A O 1
ATOM 664 N N . ALA A 1 91 ? -38.726 23.897 33.610 1.00 61.91 91 ALA A N 1
ATOM 665 C CA . ALA A 1 91 ? -38.205 22.701 32.976 1.00 61.91 91 ALA A CA 1
ATOM 666 C C . ALA A 1 91 ? -36.691 22.807 33.104 1.00 61.91 91 ALA A C 1
ATOM 668 O O . ALA A 1 91 ? -36.050 23.556 32.370 1.00 61.91 91 ALA A O 1
ATOM 669 N N . GLU A 1 92 ? -36.147 22.134 34.118 1.00 65.19 92 GLU A N 1
ATOM 670 C CA . GLU A 1 92 ? -34.744 21.738 34.136 1.00 65.19 92 GLU A CA 1
ATOM 671 C C . GLU A 1 92 ? -34.539 20.855 32.904 1.00 65.19 92 GLU A C 1
ATOM 673 O O . GLU A 1 92 ? -34.724 19.641 32.925 1.00 65.19 92 GLU A O 1
ATOM 678 N N . GLU A 1 93 ? -34.273 21.522 31.784 1.00 67.69 93 GLU A N 1
ATOM 679 C CA . GLU A 1 93 ? -33.701 20.951 30.584 1.00 67.69 93 GLU A CA 1
ATOM 680 C C . GLU A 1 93 ? -32.321 20.460 31.004 1.00 67.69 93 GLU A C 1
ATOM 682 O O . GLU A 1 93 ? -31.349 21.213 31.076 1.00 67.69 93 GLU A O 1
ATOM 687 N N . GLU A 1 94 ? -32.310 19.202 31.433 1.00 68.31 94 GLU A N 1
ATOM 688 C CA . GLU A 1 94 ? -31.141 18.409 31.752 1.00 68.31 94 GLU A CA 1
ATOM 689 C C . GLU A 1 94 ? -30.247 18.452 30.512 1.00 68.31 94 GLU A C 1
ATOM 691 O O . GLU A 1 94 ? -30.472 17.744 29.528 1.00 68.31 94 GLU A O 1
ATOM 696 N N . ALA A 1 95 ? -29.308 19.404 30.511 1.00 74.38 95 ALA A N 1
ATOM 697 C CA . ALA A 1 95 ? -28.356 19.587 29.434 1.00 74.38 95 ALA A CA 1
ATOM 698 C C . ALA A 1 95 ? -27.725 18.217 29.177 1.00 74.38 95 ALA A C 1
ATOM 700 O O . ALA A 1 95 ? -27.199 17.640 30.136 1.00 74.38 95 ALA A O 1
ATOM 701 N N . PRO A 1 96 ? -27.815 17.668 27.949 1.00 72.56 96 PRO A N 1
ATOM 702 C CA . PRO A 1 96 ? -27.273 16.354 27.664 1.00 72.56 96 PRO A CA 1
ATOM 703 C C . PRO A 1 96 ? -25.809 16.387 28.075 1.00 72.56 96 PRO A C 1
ATOM 705 O O . PRO A 1 96 ? -25.011 17.149 27.518 1.00 72.56 96 PRO A O 1
ATOM 708 N N . LEU A 1 97 ? -25.511 15.635 29.138 1.00 74.62 97 LEU A N 1
ATOM 709 C CA . LEU A 1 97 ? -24.167 15.430 29.647 1.00 74.62 97 LEU A CA 1
ATOM 710 C C . LEU A 1 97 ? -23.297 15.136 28.428 1.00 74.62 97 LEU A C 1
ATOM 712 O O . LEU A 1 97 ? -23.693 14.266 27.649 1.00 74.62 97 LEU A O 1
ATOM 716 N N . PRO A 1 98 ? -22.194 15.879 28.211 1.00 75.62 98 PRO A N 1
ATOM 717 C CA . PRO A 1 98 ? -21.319 15.645 27.075 1.00 75.62 98 PRO A CA 1
ATOM 718 C C . PRO A 1 98 ? -20.953 14.169 27.107 1.00 75.62 98 PRO A C 1
ATOM 720 O O . PRO A 1 98 ? -20.267 13.727 28.029 1.00 75.62 98 PRO A O 1
ATOM 723 N N . GLU A 1 99 ? -21.527 13.408 26.174 1.00 73.88 99 GLU A N 1
ATOM 724 C CA . GLU A 1 99 ? -21.311 11.977 26.064 1.00 73.88 99 GLU A CA 1
ATOM 725 C C . GLU A 1 99 ? -19.805 11.816 25.912 1.00 73.88 99 GLU A C 1
ATOM 727 O O . GLU A 1 99 ? -19.232 12.240 24.907 1.00 73.88 99 GLU A O 1
ATOM 732 N N . GLU A 1 100 ? -19.149 11.321 26.966 1.00 71.62 100 GLU A N 1
ATOM 733 C CA . GLU A 1 100 ? -17.724 11.037 26.937 1.00 71.62 100 GLU A CA 1
ATOM 734 C C . GLU A 1 100 ? -17.504 10.117 25.744 1.00 71.62 100 GLU A C 1
ATOM 736 O O . GLU A 1 100 ? -17.974 8.976 25.740 1.00 71.62 100 GLU A O 1
ATOM 741 N N . GLU A 1 101 ? -16.868 10.649 24.697 1.00 70.75 101 GLU A N 1
ATOM 742 C CA . GLU A 1 101 ? -16.619 9.926 23.461 1.00 70.75 101 GLU A CA 1
ATOM 743 C C . GLU A 1 101 ? -15.756 8.713 23.800 1.00 70.75 101 GLU A C 1
ATOM 745 O O . GLU A 1 101 ? -14.530 8.789 23.898 1.00 70.75 101 GLU A O 1
ATOM 750 N N . THR A 1 102 ? -16.416 7.579 24.044 1.00 72.00 102 THR A N 1
ATOM 751 C CA . THR A 1 102 ? -15.728 6.321 24.299 1.00 72.00 102 THR A CA 1
ATOM 752 C C . THR A 1 102 ? -14.782 6.081 23.124 1.00 72.00 102 THR A C 1
ATOM 754 O O . THR A 1 102 ? -15.227 6.166 21.973 1.00 72.00 102 THR A O 1
ATOM 757 N N . PRO A 1 103 ? -13.482 5.841 23.376 1.00 75.81 103 PRO A N 1
ATOM 758 C CA . PRO A 1 103 ? -12.475 5.780 22.330 1.00 75.81 103 PRO A CA 1
ATOM 759 C C . PRO A 1 103 ? -12.870 4.705 21.324 1.00 75.81 103 PRO A C 1
ATOM 761 O O . PRO A 1 103 ? -12.859 3.507 21.614 1.00 75.81 103 PRO A O 1
ATOM 764 N N . LYS A 1 104 ? -13.280 5.159 20.140 1.00 76.88 104 LYS A N 1
ATOM 765 C CA . LYS A 1 104 ? -13.757 4.312 19.056 1.00 76.88 104 LYS A CA 1
ATOM 766 C C . LYS A 1 104 ? -12.621 3.375 18.659 1.00 76.88 104 LYS A C 1
ATOM 768 O O . LYS A 1 104 ? -11.597 3.818 18.146 1.00 76.88 104 LYS A O 1
ATOM 773 N N . ALA A 1 105 ? -12.786 2.084 18.937 1.00 81.12 105 ALA A N 1
ATOM 774 C CA . ALA A 1 105 ? -11.793 1.082 18.584 1.00 81.12 105 ALA A CA 1
ATOM 775 C C . ALA A 1 105 ? -11.546 1.124 17.068 1.00 81.12 105 ALA A C 1
ATOM 777 O O . ALA A 1 105 ? -12.466 0.925 16.270 1.00 81.12 105 ALA A O 1
ATOM 778 N N . LEU A 1 106 ? -10.307 1.427 16.681 1.00 83.19 106 LEU A N 1
ATOM 779 C CA . LEU A 1 106 ? -9.892 1.496 15.285 1.00 83.19 106 LEU A CA 1
ATOM 780 C C . LEU A 1 106 ? -10.091 0.131 14.622 1.00 83.19 106 LEU A C 1
ATOM 782 O O . LEU A 1 106 ? -9.712 -0.898 15.183 1.00 83.19 106 LEU A O 1
ATOM 786 N N . SER A 1 107 ? -10.657 0.109 13.413 1.00 89.56 107 SER A N 1
ATOM 787 C CA . SER A 1 107 ? -10.775 -1.135 12.652 1.00 89.56 107 SER A CA 1
ATOM 788 C C . SER A 1 107 ? -9.381 -1.721 12.371 1.00 89.56 107 SER A C 1
ATOM 790 O O . SER A 1 107 ? -8.449 -0.973 12.067 1.00 89.56 107 SER A O 1
ATOM 792 N N . PRO A 1 108 ? -9.185 -3.046 12.448 1.00 93.88 108 PRO A N 1
ATOM 793 C CA . PRO A 1 108 ? -7.877 -3.650 12.177 1.00 93.88 108 PRO A CA 1
ATOM 794 C C . PRO A 1 108 ? -7.471 -3.510 10.702 1.00 93.88 108 PRO A C 1
ATOM 796 O O . PRO A 1 108 ? -6.285 -3.464 10.384 1.00 93.88 108 PRO A O 1
ATOM 799 N N . GLU A 1 109 ? -8.456 -3.382 9.812 1.00 95.81 109 GLU A N 1
ATOM 800 C CA . GLU A 1 109 ? -8.273 -3.246 8.372 1.00 95.81 109 GLU A CA 1
ATOM 801 C C . GLU A 1 109 ? -8.931 -1.970 7.846 1.00 95.81 109 GLU A C 1
ATOM 803 O O . GLU A 1 109 ? -9.933 -1.488 8.387 1.00 95.81 109 GLU A O 1
ATOM 808 N N . PHE A 1 110 ? -8.363 -1.428 6.772 1.00 96.94 110 PHE A N 1
ATOM 809 C CA . PHE A 1 110 ? -8.910 -0.296 6.035 1.00 96.94 110 PHE A CA 1
ATOM 810 C C . PHE A 1 110 ? -8.490 -0.348 4.561 1.00 96.94 110 PHE A C 1
ATOM 812 O O . PHE A 1 110 ? -7.588 -1.093 4.172 1.00 96.94 110 PHE A O 1
ATOM 819 N N . GLN A 1 111 ? -9.166 0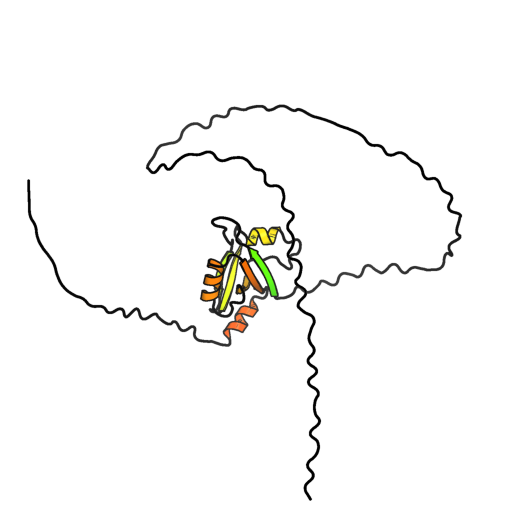.434 3.720 1.00 97.81 111 GLN A N 1
ATOM 820 C CA . GLN A 1 111 ? -8.890 0.504 2.288 1.00 97.81 111 GLN A CA 1
ATOM 821 C C . GLN A 1 111 ? -8.578 1.940 1.879 1.00 97.81 111 GLN A C 1
ATOM 823 O O . GLN A 1 111 ? -9.239 2.874 2.332 1.00 97.81 111 GLN A O 1
ATOM 828 N N . ILE A 1 112 ? -7.589 2.107 1.004 1.00 97.75 112 ILE A N 1
ATOM 829 C CA . ILE A 1 112 ? -7.247 3.401 0.406 1.00 97.75 112 ILE A CA 1
ATOM 830 C C . ILE A 1 112 ? -7.273 3.310 -1.117 1.00 97.75 112 ILE A C 1
ATOM 832 O O . ILE A 1 112 ? -7.055 2.238 -1.687 1.00 97.75 112 ILE A O 1
ATOM 836 N N . ALA A 1 113 ? -7.528 4.438 -1.777 1.00 97.56 113 ALA A N 1
ATOM 837 C CA . ALA A 1 113 ? -7.560 4.536 -3.231 1.00 97.56 113 ALA A CA 1
ATOM 838 C C . ALA A 1 113 ? -6.657 5.682 -3.698 1.00 97.56 113 ALA A C 1
ATOM 840 O O . ALA A 1 113 ? -6.946 6.852 -3.454 1.00 97.56 113 ALA A O 1
ATOM 841 N N . VAL A 1 114 ? -5.570 5.345 -4.392 1.00 97.25 114 VAL A N 1
ATOM 842 C CA . VAL A 1 114 ? -4.610 6.313 -4.938 1.00 97.25 114 VAL A CA 1
ATOM 843 C C . VAL A 1 114 ? -4.596 6.243 -6.463 1.00 97.25 114 VAL A C 1
ATOM 845 O O . VAL A 1 114 ? -4.738 5.176 -7.058 1.00 97.25 114 VAL A O 1
ATOM 848 N N . SER A 1 115 ? -4.444 7.396 -7.115 1.00 96.62 115 SER A N 1
ATOM 849 C CA . SER A 1 115 ? -4.447 7.513 -8.576 1.00 96.62 115 SER A CA 1
ATOM 850 C C . SER A 1 115 ? -3.141 8.125 -9.059 1.00 96.62 115 SER A C 1
ATOM 852 O O . SER A 1 115 ? -2.694 9.163 -8.566 1.00 96.62 115 SER A O 1
ATOM 854 N N . ARG A 1 116 ? -2.535 7.490 -10.059 1.00 95.31 116 ARG A N 1
ATOM 855 C CA . ARG A 1 116 ? -1.297 7.935 -10.679 1.00 95.31 116 ARG A CA 1
ATOM 856 C C . ARG A 1 116 ? -1.558 9.142 -11.571 1.00 95.31 116 ARG A C 1
ATOM 858 O O . ARG A 1 116 ? -2.039 9.002 -12.691 1.00 95.31 116 ARG A O 1
ATOM 865 N N . ARG A 1 117 ? -1.195 10.335 -11.100 1.00 91.69 117 ARG A N 1
ATOM 866 C CA . ARG A 1 117 ? -1.262 11.571 -11.893 1.00 91.69 117 ARG A CA 1
ATOM 867 C C . ARG A 1 117 ? 0.127 12.013 -12.335 1.00 91.69 117 ARG A C 1
ATOM 869 O O . ARG A 1 117 ? 1.004 12.192 -11.502 1.00 91.69 117 ARG A O 1
ATOM 876 N N . GLY A 1 118 ? 0.315 12.229 -13.636 1.00 89.50 118 GLY A N 1
ATOM 877 C CA . GLY A 1 118 ? 1.568 12.730 -14.214 1.00 89.50 118 GLY A CA 1
ATOM 878 C C . GLY A 1 118 ? 2.356 11.681 -15.001 1.00 89.50 118 GLY A C 1
ATOM 879 O O . GLY A 1 118 ? 1.940 10.534 -15.129 1.00 89.50 118 GLY A O 1
ATOM 880 N N . LEU A 1 119 ? 3.497 12.094 -15.561 1.00 81.56 119 LEU A N 1
ATOM 881 C CA . LEU A 1 119 ? 4.273 11.277 -16.504 1.00 81.56 119 LEU A CA 1
ATOM 882 C C . LEU A 1 119 ? 5.012 10.103 -15.840 1.00 81.56 119 LEU A C 1
ATOM 884 O O . LEU A 1 119 ? 5.194 9.073 -16.483 1.00 81.56 119 LEU A O 1
ATOM 888 N N . ARG A 1 120 ? 5.453 10.239 -14.580 1.00 79.69 120 ARG A N 1
ATOM 889 C CA . ARG A 1 120 ? 6.175 9.187 -13.830 1.00 79.69 120 ARG A CA 1
ATOM 890 C C . ARG A 1 120 ? 5.960 9.295 -12.318 1.00 79.69 120 ARG A C 1
ATOM 892 O O . ARG A 1 120 ? 6.904 9.594 -11.584 1.00 79.69 120 ARG A O 1
ATOM 899 N N . PRO A 1 121 ? 4.731 9.124 -11.830 1.00 87.69 121 PRO A N 1
ATOM 900 C CA . PRO A 1 121 ? 4.465 9.450 -10.449 1.00 87.69 121 PRO A CA 1
ATOM 901 C C . PRO A 1 121 ? 4.856 8.255 -9.562 1.00 87.69 121 PRO A C 1
ATOM 903 O O . PRO A 1 121 ? 4.500 7.105 -9.829 1.00 87.69 121 PRO A O 1
ATOM 906 N N . LYS A 1 122 ? 5.691 8.526 -8.555 1.00 95.25 122 LYS A N 1
ATOM 907 C CA . LYS A 1 122 ? 6.249 7.518 -7.645 1.00 95.25 122 LYS A CA 1
ATOM 908 C C . LYS A 1 122 ? 5.219 7.187 -6.564 1.00 95.25 122 LYS A C 1
ATOM 910 O O . LYS A 1 122 ? 4.569 8.087 -6.040 1.00 95.25 122 LYS A O 1
ATOM 915 N N . LEU A 1 123 ? 5.084 5.906 -6.217 1.00 96.81 123 LEU A N 1
ATOM 916 C CA . LEU A 1 123 ? 4.152 5.479 -5.166 1.00 96.81 123 LEU A CA 1
ATOM 917 C C . LEU A 1 123 ? 4.600 5.955 -3.773 1.00 96.81 123 LEU A C 1
ATOM 919 O O . LEU A 1 123 ? 3.758 6.290 -2.950 1.00 96.81 123 LEU A O 1
ATOM 923 N N . GLY A 1 124 ? 5.915 6.019 -3.537 1.00 97.19 124 GLY A N 1
ATOM 924 C CA . GLY A 1 124 ? 6.476 6.411 -2.240 1.00 97.19 124 GLY A CA 1
ATOM 925 C C . GLY A 1 124 ? 6.427 5.293 -1.194 1.00 97.19 124 GLY A C 1
ATOM 926 O O . GLY A 1 124 ? 6.353 5.574 -0.008 1.00 97.19 124 GLY A O 1
ATOM 927 N N . LEU A 1 125 ? 6.451 4.019 -1.600 1.00 98.12 125 LEU A N 1
ATOM 928 C CA . LEU A 1 125 ? 6.440 2.882 -0.674 1.00 98.12 125 LEU A CA 1
ATOM 929 C C . LEU A 1 125 ? 7.656 1.981 -0.876 1.00 98.12 125 LEU A C 1
ATOM 931 O O . LEU A 1 125 ? 7.964 1.590 -2.001 1.00 98.12 125 LEU A O 1
ATOM 935 N N . GLU A 1 126 ? 8.301 1.625 0.230 1.00 98.12 126 GLU A N 1
ATOM 936 C CA . GLU A 1 126 ? 9.281 0.548 0.311 1.00 98.12 126 GLU A CA 1
ATOM 937 C C . GLU A 1 126 ? 8.599 -0.672 0.932 1.00 98.12 126 GLU A C 1
ATOM 939 O O . GLU A 1 126 ? 8.126 -0.625 2.071 1.00 98.12 126 GLU A O 1
ATOM 944 N N . ILE A 1 127 ? 8.490 -1.740 0.145 1.00 97.88 127 ILE A N 1
ATOM 945 C CA . ILE A 1 127 ? 7.696 -2.926 0.466 1.00 97.88 127 ILE A CA 1
ATOM 946 C C . ILE A 1 127 ? 8.553 -4.182 0.387 1.00 97.88 127 ILE A C 1
ATOM 948 O O . ILE A 1 127 ? 9.335 -4.347 -0.546 1.00 97.88 127 ILE A O 1
ATOM 952 N N . GLU A 1 128 ? 8.368 -5.081 1.347 1.00 96.75 128 GLU A N 1
ATOM 953 C CA . GLU A 1 128 ? 8.995 -6.402 1.369 1.00 96.75 128 GLU A CA 1
ATOM 954 C C . GLU A 1 128 ? 7.915 -7.490 1.272 1.00 96.75 128 GLU A C 1
ATOM 956 O O . GLU A 1 128 ? 6.920 -7.439 2.007 1.00 96.75 128 GLU A O 1
ATOM 961 N N . PRO A 1 129 ? 8.078 -8.486 0.387 1.00 95.88 129 PRO A N 1
ATOM 962 C CA . PRO A 1 129 ? 7.224 -9.665 0.371 1.00 95.88 129 PRO A CA 1
ATOM 963 C C . PRO A 1 129 ? 7.262 -10.417 1.702 1.00 95.88 129 PRO A C 1
ATOM 965 O O . PRO A 1 129 ? 8.325 -10.800 2.180 1.00 95.88 129 PRO A O 1
ATOM 968 N N . LEU A 1 130 ? 6.092 -10.687 2.279 1.00 93.31 130 LEU A N 1
ATOM 969 C CA . LEU A 1 130 ? 5.964 -11.406 3.542 1.00 93.31 130 LEU A CA 1
ATOM 970 C C . LEU A 1 130 ? 5.192 -12.710 3.324 1.00 93.31 130 LEU A C 1
ATOM 972 O O . LEU A 1 130 ? 4.005 -12.700 2.991 1.00 93.31 130 LEU A O 1
ATOM 976 N N . GLY A 1 131 ? 5.888 -13.840 3.482 1.00 88.88 131 GLY A N 1
ATOM 977 C CA . GLY A 1 131 ? 5.298 -15.180 3.385 1.00 88.88 131 GLY A CA 1
ATOM 978 C C . GLY A 1 131 ? 4.694 -15.521 2.018 1.00 88.88 131 GLY A C 1
ATOM 979 O O . GLY A 1 131 ? 3.784 -16.339 1.956 1.00 88.88 131 GLY A O 1
ATOM 980 N N . GLY A 1 132 ? 5.124 -14.853 0.941 1.00 90.88 132 GLY A N 1
ATOM 981 C CA . GLY A 1 132 ? 4.638 -15.090 -0.426 1.00 90.88 132 GLY A CA 1
ATOM 982 C C . GLY A 1 132 ? 3.218 -14.589 -0.726 1.00 90.88 132 GLY A C 1
ATOM 983 O O . GLY A 1 132 ? 2.817 -14.582 -1.882 1.00 90.88 132 GLY A O 1
ATOM 984 N N . LYS A 1 133 ? 2.465 -14.135 0.283 1.00 92.88 133 LYS A N 1
ATOM 985 C CA . LYS A 1 133 ? 1.026 -13.829 0.155 1.00 92.88 133 LYS A CA 1
ATOM 986 C C . LYS A 1 133 ? 0.654 -12.381 0.433 1.00 92.88 133 LYS A C 1
ATOM 988 O O . LYS A 1 133 ? -0.416 -11.942 0.024 1.00 92.88 133 LYS A O 1
ATOM 993 N N . CYS A 1 134 ? 1.499 -11.660 1.165 1.00 95.56 134 CYS A N 1
ATOM 994 C CA . CYS A 1 134 ? 1.256 -10.291 1.612 1.00 95.56 134 CYS A CA 1
ATOM 995 C C . CYS A 1 134 ? 2.483 -9.416 1.324 1.00 95.56 134 CYS A C 1
ATOM 997 O O . CYS A 1 134 ? 3.579 -9.928 1.083 1.00 95.56 134 CYS A O 1
ATOM 999 N N . LEU A 1 135 ? 2.315 -8.093 1.373 1.00 97.06 135 LEU A N 1
ATOM 1000 C CA . LEU A 1 135 ? 3.423 -7.139 1.255 1.00 97.06 135 LEU A CA 1
ATOM 1001 C C . LEU A 1 135 ? 3.499 -6.298 2.529 1.00 97.06 135 LEU A C 1
ATOM 1003 O O . LEU A 1 135 ? 2.530 -5.637 2.893 1.00 97.06 135 LEU A O 1
ATOM 1007 N N . LYS A 1 136 ? 4.640 -6.314 3.216 1.00 97.38 136 LYS A N 1
ATOM 1008 C CA . LYS A 1 136 ? 4.875 -5.499 4.409 1.00 97.38 136 LYS A CA 1
ATOM 1009 C C . LYS A 1 136 ? 5.457 -4.150 4.010 1.00 97.38 136 LYS A C 1
ATOM 1011 O O . LYS A 1 136 ? 6.397 -4.095 3.222 1.00 97.38 136 LYS A O 1
ATOM 1016 N N . ILE A 1 137 ? 4.933 -3.073 4.583 1.00 98.06 137 ILE A N 1
ATOM 1017 C CA . ILE A 1 137 ? 5.458 -1.723 4.383 1.00 98.06 137 ILE A CA 1
ATOM 1018 C C . ILE A 1 137 ? 6.621 -1.504 5.352 1.00 98.06 137 ILE A C 1
ATOM 1020 O O . ILE A 1 137 ? 6.425 -1.505 6.565 1.00 98.06 137 ILE A O 1
ATOM 1024 N N . HIS A 1 138 ? 7.829 -1.302 4.833 1.00 97.88 138 HIS A N 1
ATOM 1025 C CA . HIS A 1 138 ? 8.997 -0.943 5.649 1.00 97.88 138 HIS A CA 1
ATOM 1026 C C . HIS A 1 138 ? 9.104 0.546 5.873 1.00 97.88 138 HIS A C 1
ATOM 1028 O O . HIS A 1 138 ? 9.402 0.994 6.976 1.00 97.88 138 HIS A O 1
ATOM 1034 N N . LYS A 1 139 ? 8.866 1.314 4.813 1.00 98.31 139 LYS A N 1
ATOM 1035 C CA . LYS A 1 139 ? 9.044 2.756 4.833 1.00 98.31 139 LYS A CA 1
ATOM 1036 C C . LYS A 1 139 ? 8.074 3.426 3.876 1.00 98.31 139 LYS A C 1
ATOM 1038 O O . LYS A 1 139 ? 7.811 2.928 2.780 1.00 98.31 139 LYS A O 1
ATOM 1043 N N . VAL A 1 140 ? 7.574 4.578 4.303 1.00 98.38 140 VAL A N 1
ATOM 1044 C CA . VAL A 1 140 ? 6.854 5.523 3.451 1.00 98.38 140 VAL A CA 1
ATOM 1045 C C . VAL A 1 140 ? 7.845 6.630 3.091 1.00 98.38 140 VAL A C 1
ATOM 1047 O O . VAL A 1 140 ? 8.448 7.238 3.972 1.00 98.38 140 VAL A O 1
ATOM 1050 N N . ASN A 1 141 ? 8.085 6.808 1.797 1.00 98.31 141 ASN A N 1
ATOM 1051 C CA . ASN A 1 141 ? 8.940 7.839 1.215 1.00 98.31 141 ASN A CA 1
ATOM 1052 C C . ASN A 1 141 ? 8.062 8.857 0.466 1.00 98.31 141 ASN A C 1
ATOM 1054 O O . ASN A 1 141 ? 6.883 8.600 0.219 1.00 98.31 141 ASN A O 1
ATOM 1058 N N . ASP A 1 142 ? 8.656 9.964 0.024 1.00 97.12 142 ASP A N 1
ATOM 1059 C CA . ASP A 1 142 ? 7.951 10.978 -0.764 1.00 97.12 142 ASP A CA 1
ATOM 1060 C C . ASP A 1 142 ? 7.302 10.376 -2.024 1.00 97.12 142 ASP A C 1
ATOM 1062 O O . ASP A 1 142 ? 7.940 9.676 -2.826 1.00 97.12 142 ASP A O 1
ATOM 1066 N N . GLY A 1 143 ? 6.008 10.641 -2.198 1.00 96.50 143 GLY A N 1
ATOM 1067 C CA . GLY A 1 143 ? 5.197 10.104 -3.284 1.00 96.50 143 GLY A CA 1
ATOM 1068 C C . GLY A 1 143 ? 3.706 10.134 -2.965 1.00 96.50 143 GLY A C 1
ATOM 1069 O O . GLY A 1 143 ? 3.281 10.682 -1.957 1.00 96.50 143 GLY A O 1
ATOM 1070 N N . MET A 1 144 ? 2.901 9.483 -3.807 1.00 96.75 144 MET A N 1
ATOM 1071 C CA . MET A 1 144 ? 1.433 9.550 -3.699 1.00 96.75 144 MET A CA 1
ATOM 1072 C C . MET A 1 144 ? 0.878 9.082 -2.359 1.00 96.75 144 MET A C 1
ATOM 1074 O O . MET A 1 144 ? -0.169 9.561 -1.936 1.00 96.75 144 MET A O 1
ATOM 1078 N N . VAL A 1 145 ? 1.506 8.085 -1.732 1.00 97.62 145 VAL A N 1
ATOM 1079 C CA . VAL A 1 145 ? 1.022 7.573 -0.445 1.00 97.62 145 VAL A CA 1
ATOM 1080 C C . VAL A 1 145 ? 1.347 8.548 0.685 1.00 97.62 145 VAL A C 1
ATOM 1082 O O . VAL A 1 145 ? 0.548 8.691 1.605 1.00 97.62 145 VAL A O 1
ATOM 1085 N N . GLN A 1 146 ? 2.460 9.276 0.581 1.00 97.44 146 GLN A N 1
ATOM 1086 C CA . GLN A 1 146 ? 2.761 10.383 1.483 1.00 97.44 146 GLN A CA 1
ATOM 1087 C C . GLN A 1 146 ? 1.755 11.528 1.284 1.00 97.44 146 GLN A C 1
ATOM 1089 O O . GLN A 1 146 ? 1.133 11.950 2.254 1.00 97.44 146 GLN A O 1
ATOM 1094 N N . ASP A 1 147 ? 1.486 11.927 0.035 1.00 96.31 147 ASP A N 1
ATOM 1095 C CA . ASP A 1 147 ? 0.461 12.935 -0.284 1.00 96.31 147 ASP A CA 1
ATOM 1096 C C . ASP A 1 147 ? -0.928 12.516 0.238 1.00 96.31 147 ASP A C 1
ATOM 1098 O O . ASP A 1 147 ? -1.700 13.331 0.744 1.00 96.31 147 ASP A O 1
ATOM 1102 N N . TRP A 1 148 ? -1.259 11.222 0.129 1.00 97.12 148 TRP A N 1
ATOM 1103 C CA . TRP A 1 148 ? -2.488 10.657 0.685 1.00 97.12 148 TRP A CA 1
ATOM 1104 C C . TRP A 1 148 ? -2.540 10.830 2.201 1.00 97.12 148 TRP A C 1
ATOM 1106 O O . TRP A 1 148 ? -3.558 11.293 2.712 1.00 97.12 148 TRP A O 1
ATOM 1116 N N . ASN A 1 149 ? -1.464 10.467 2.902 1.00 97.00 149 ASN A N 1
ATOM 1117 C CA . ASN A 1 149 ? -1.362 10.581 4.353 1.00 97.00 149 ASN A CA 1
ATOM 1118 C C . ASN A 1 149 ? -1.509 12.031 4.823 1.00 97.00 149 ASN A C 1
ATOM 1120 O O . ASN A 1 149 ? -2.226 12.276 5.788 1.00 97.00 149 ASN A O 1
ATOM 1124 N N . GLU A 1 150 ? -0.881 12.979 4.128 1.00 97.06 150 GLU A N 1
ATOM 1125 C CA . GLU A 1 150 ? -0.960 14.415 4.430 1.00 97.06 150 GLU A CA 1
ATOM 1126 C C . GLU A 1 150 ? -2.363 14.990 4.208 1.00 97.06 150 GLU A C 1
ATOM 1128 O O . GLU A 1 150 ? -2.775 15.920 4.900 1.00 97.06 150 GLU A O 1
ATOM 1133 N N . ALA A 1 151 ? -3.123 14.421 3.269 1.00 96.69 151 ALA A N 1
ATOM 1134 C CA . ALA A 1 151 ? -4.505 14.810 3.023 1.00 96.69 151 ALA A CA 1
ATOM 1135 C C . ALA A 1 151 ? -5.499 14.246 4.058 1.00 96.69 151 ALA A C 1
ATOM 1137 O O . ALA A 1 151 ? -6.633 14.728 4.122 1.00 96.69 151 ALA A O 1
ATOM 1138 N N . GLN A 1 152 ? -5.123 13.234 4.850 1.00 96.12 152 GLN A N 1
ATOM 1139 C CA . GLN A 1 152 ? -6.013 12.659 5.862 1.00 96.12 152 GLN A CA 1
ATOM 1140 C C . GLN A 1 152 ? -5.991 13.473 7.157 1.00 96.12 152 GLN A C 1
ATOM 1142 O O . GLN A 1 152 ? -4.942 13.728 7.739 1.00 96.12 152 GLN A O 1
ATOM 1147 N N . THR A 1 153 ? -7.175 13.821 7.664 1.00 94.25 153 THR A N 1
ATOM 1148 C CA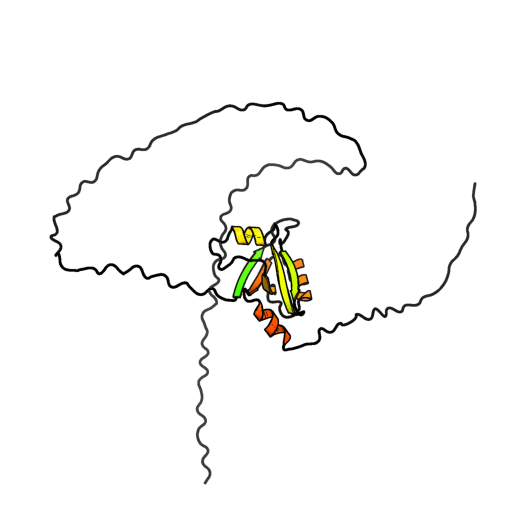 . THR A 1 153 ? -7.322 14.461 8.984 1.00 94.25 153 THR A CA 1
ATOM 1149 C C . THR A 1 153 ? -7.326 13.438 10.125 1.00 94.25 153 THR A C 1
ATOM 1151 O O . THR A 1 153 ? -6.911 13.746 11.238 1.00 94.25 153 THR A O 1
ATOM 1154 N N . SER A 1 154 ? -7.784 12.213 9.857 1.00 92.19 154 SER A N 1
ATOM 1155 C CA . SER A 1 154 ? -7.869 11.120 10.831 1.00 92.19 154 SER A CA 1
ATOM 1156 C C . SER A 1 154 ? -6.744 10.104 10.638 1.00 92.19 154 SER A C 1
ATOM 1158 O O . SER A 1 154 ? -6.490 9.673 9.511 1.00 92.19 154 SER A O 1
ATOM 1160 N N . GLN A 1 155 ? -6.164 9.625 11.742 1.00 90.31 155 GLN A N 1
ATOM 1161 C CA . GLN A 1 155 ? -5.165 8.542 11.733 1.00 90.31 155 GLN A CA 1
ATOM 1162 C C . GLN A 1 155 ? -5.744 7.199 11.240 1.00 90.31 155 GLN A C 1
ATOM 1164 O O . GLN A 1 155 ? -5.016 6.292 10.831 1.00 90.31 155 GLN A O 1
ATOM 1169 N N . ASP A 1 156 ? -7.072 7.099 11.199 1.00 91.31 156 ASP A N 1
ATOM 1170 C CA . ASP A 1 156 ? -7.859 5.944 10.773 1.00 91.31 156 ASP A CA 1
ATOM 1171 C C . ASP A 1 156 ? -7.621 5.519 9.313 1.00 91.31 156 ASP A C 1
ATOM 1173 O O . ASP A 1 156 ? -7.977 4.400 8.943 1.00 91.31 156 ASP A O 1
ATOM 1177 N N . PHE A 1 157 ? -6.998 6.358 8.486 1.00 95.25 157 PHE A N 1
ATOM 1178 C CA . PHE A 1 157 ? -6.699 6.039 7.083 1.00 95.25 157 PHE A CA 1
ATOM 1179 C C . PHE A 1 157 ? -5.244 6.320 6.698 1.00 95.25 157 PHE A C 1
ATOM 1181 O O . PHE A 1 157 ? -4.894 6.287 5.514 1.00 95.25 157 PHE A O 1
ATOM 1188 N N . THR A 1 158 ? -4.391 6.589 7.689 1.00 96.69 158 THR A N 1
ATOM 1189 C CA . THR A 1 158 ? -2.968 6.847 7.478 1.00 96.69 158 THR A CA 1
ATOM 1190 C C . THR A 1 158 ? -2.216 5.534 7.285 1.00 96.69 158 THR A C 1
ATOM 1192 O O . THR A 1 158 ? -2.353 4.582 8.054 1.00 96.69 158 THR A O 1
ATOM 1195 N N . VAL A 1 159 ? -1.390 5.481 6.247 1.00 97.81 159 VAL A N 1
ATOM 1196 C CA . VAL A 1 159 ? -0.497 4.361 5.958 1.00 97.81 159 VAL A CA 1
ATOM 1197 C C . VAL A 1 159 ? 0.817 4.569 6.695 1.00 97.81 159 VAL A C 1
ATOM 1199 O O . VAL A 1 159 ? 1.500 5.563 6.461 1.00 97.81 159 VAL A O 1
ATOM 1202 N N . LEU A 1 160 ? 1.190 3.627 7.559 1.00 97.50 160 LEU A N 1
ATOM 1203 C CA . LEU A 1 160 ? 2.400 3.708 8.372 1.00 97.50 160 LEU A CA 1
ATOM 1204 C C . LEU A 1 160 ? 3.340 2.523 8.101 1.00 97.50 160 LEU A C 1
ATOM 1206 O O . LEU A 1 160 ? 2.889 1.455 7.671 1.00 97.50 160 LEU A O 1
ATOM 1210 N N . PRO A 1 161 ? 4.648 2.681 8.373 1.00 98.06 161 PRO A N 1
ATOM 1211 C CA . PRO A 1 161 ? 5.577 1.560 8.462 1.00 98.06 161 PRO A CA 1
ATOM 1212 C C . PRO A 1 161 ? 5.059 0.455 9.389 1.00 98.06 161 PRO A C 1
ATOM 1214 O O . PRO A 1 161 ? 4.508 0.724 10.453 1.00 98.06 161 PRO A O 1
ATOM 1217 N N . GLY A 1 162 ? 5.252 -0.799 8.991 1.00 96.75 162 GLY A N 1
ATOM 1218 C CA . GLY A 1 162 ? 4.777 -1.979 9.711 1.00 96.75 162 GLY A CA 1
ATOM 1219 C C . GLY A 1 162 ? 3.394 -2.470 9.280 1.00 96.75 162 GLY A C 1
ATOM 1220 O O . GLY A 1 162 ? 3.101 -3.644 9.499 1.00 96.75 162 GLY A O 1
ATOM 1221 N N . HIS A 1 163 ? 2.585 -1.637 8.615 1.00 97.44 163 HIS A N 1
ATOM 1222 C CA . HIS A 1 163 ? 1.318 -2.076 8.030 1.00 97.44 163 HIS A CA 1
ATOM 1223 C C . HIS A 1 163 ? 1.532 -3.129 6.932 1.00 97.44 163 HIS A C 1
ATOM 1225 O O . HIS A 1 163 ? 2.586 -3.196 6.289 1.00 97.44 163 HIS A O 1
ATOM 1231 N N . ILE A 1 164 ? 0.503 -3.940 6.693 1.00 97.56 164 ILE A N 1
ATOM 1232 C CA . ILE A 1 164 ? 0.539 -5.046 5.735 1.00 97.56 164 ILE A CA 1
ATOM 1233 C C . ILE A 1 164 ? -0.505 -4.811 4.650 1.00 97.56 164 ILE A C 1
ATOM 1235 O O . ILE A 1 164 ? -1.691 -4.672 4.931 1.00 97.56 164 ILE A O 1
ATOM 1239 N N . ILE A 1 165 ? -0.075 -4.815 3.395 1.00 97.81 165 ILE A N 1
ATOM 1240 C CA . ILE A 1 165 ? -0.964 -4.800 2.238 1.00 97.81 165 ILE A CA 1
ATOM 1241 C C . ILE A 1 165 ? -1.440 -6.235 2.002 1.00 97.81 165 ILE A C 1
ATOM 1243 O O . ILE A 1 165 ? -0.644 -7.131 1.702 1.00 97.81 165 ILE A O 1
ATOM 1247 N N . LEU A 1 166 ? -2.746 -6.434 2.163 1.00 97.19 166 LEU A N 1
ATOM 1248 C CA . LEU A 1 166 ? -3.425 -7.715 1.981 1.00 97.19 166 LEU A CA 1
ATOM 1249 C C . LEU A 1 166 ? -3.883 -7.929 0.537 1.00 97.19 166 LEU A C 1
ATOM 1251 O O . LEU A 1 166 ? -3.933 -9.067 0.084 1.00 97.19 166 LEU A O 1
ATOM 1255 N N . ALA A 1 167 ? -4.260 -6.851 -0.157 1.00 97.88 167 ALA A N 1
ATOM 1256 C CA . ALA A 1 167 ? -4.735 -6.915 -1.534 1.00 97.88 167 ALA A CA 1
ATOM 1257 C C . ALA A 1 167 ? -4.458 -5.615 -2.300 1.00 97.88 167 ALA A C 1
ATOM 1259 O O . ALA A 1 167 ? -4.496 -4.521 -1.726 1.00 97.88 167 ALA A O 1
ATOM 1260 N N . VAL A 1 168 ? -4.246 -5.738 -3.611 1.00 98.31 168 VAL A N 1
ATOM 1261 C CA . VAL A 1 168 ? -4.045 -4.627 -4.551 1.00 98.31 168 VAL A CA 1
ATOM 1262 C C . VAL A 1 168 ? -5.004 -4.801 -5.721 1.00 98.31 168 VAL A C 1
ATOM 1264 O O . VAL A 1 168 ? -4.896 -5.771 -6.464 1.00 98.31 168 VAL A O 1
ATOM 1267 N N . ASN A 1 169 ? -5.951 -3.879 -5.904 1.00 97.44 169 ASN A N 1
ATOM 1268 C CA . ASN A 1 169 ? -6.975 -3.960 -6.958 1.00 97.44 169 ASN A CA 1
ATOM 1269 C C . ASN A 1 169 ? -7.726 -5.307 -6.971 1.00 97.44 169 ASN A C 1
ATOM 1271 O O . ASN A 1 169 ? -7.999 -5.867 -8.029 1.00 97.44 169 ASN A O 1
ATOM 1275 N N . GLY A 1 170 ? -8.007 -5.858 -5.786 1.00 96.62 170 GLY A N 1
ATOM 1276 C CA . GLY A 1 170 ? -8.648 -7.169 -5.626 1.00 96.62 170 GLY A CA 1
ATOM 1277 C C . GLY A 1 170 ? -7.727 -8.377 -5.839 1.00 96.62 170 GLY A C 1
ATOM 1278 O O . GLY A 1 170 ? -8.164 -9.498 -5.619 1.00 96.62 170 GLY A O 1
ATOM 1279 N N . THR A 1 171 ? -6.463 -8.172 -6.222 1.00 97.19 171 THR A N 1
ATOM 1280 C CA . THR A 1 171 ? -5.450 -9.238 -6.280 1.00 97.19 171 THR A CA 1
ATOM 1281 C C . THR A 1 171 ? -4.898 -9.479 -4.878 1.00 97.19 171 THR A C 1
ATOM 1283 O O . THR A 1 171 ? -4.408 -8.540 -4.254 1.00 97.19 171 THR A O 1
ATOM 1286 N N . GLU A 1 172 ? -4.971 -10.714 -4.389 1.00 96.00 172 GLU A N 1
ATOM 1287 C CA . GLU A 1 172 ? -4.521 -11.138 -3.058 1.00 96.00 172 GLU A CA 1
ATOM 1288 C C . GLU A 1 172 ? -3.890 -12.537 -3.119 1.00 96.00 172 GLU A C 1
ATOM 1290 O O . GLU A 1 172 ? -4.096 -13.274 -4.081 1.00 96.00 172 GLU A O 1
ATOM 1295 N N . GLY A 1 173 ? -3.119 -12.918 -2.097 1.00 91.75 173 GLY A N 1
ATOM 1296 C CA . GLY A 1 173 ? -2.603 -14.285 -1.948 1.00 91.75 173 GLY A CA 1
ATOM 1297 C C . GLY A 1 173 ? -1.331 -14.614 -2.737 1.00 91.75 173 GLY A C 1
ATOM 1298 O O . GLY A 1 173 ? -0.683 -15.600 -2.406 1.00 91.75 173 GLY A O 1
ATOM 1299 N N . ASP A 1 174 ? -0.930 -13.777 -3.694 1.00 94.12 174 ASP A N 1
ATOM 1300 C CA . ASP A 1 174 ? 0.353 -13.867 -4.401 1.00 94.12 174 ASP A CA 1
ATOM 1301 C C . ASP A 1 174 ? 1.056 -12.499 -4.378 1.00 94.12 174 ASP A C 1
ATOM 1303 O O . ASP A 1 174 ? 0.569 -11.501 -4.922 1.00 94.12 174 ASP A O 1
ATOM 1307 N N . CYS A 1 175 ? 2.210 -12.435 -3.711 1.00 95.31 175 CYS A N 1
ATOM 1308 C CA . CYS A 1 175 ? 2.972 -11.201 -3.563 1.00 95.31 175 CYS A CA 1
ATOM 1309 C C . CYS A 1 175 ? 3.562 -10.688 -4.884 1.00 95.31 175 CYS A C 1
ATOM 1311 O O . CYS A 1 175 ? 3.654 -9.472 -5.067 1.00 95.31 175 CYS A O 1
ATOM 1313 N N . LEU A 1 176 ? 3.925 -11.573 -5.816 1.00 96.06 176 LEU A N 1
ATOM 1314 C CA . LEU A 1 176 ? 4.481 -11.202 -7.114 1.00 96.06 176 LEU A CA 1
ATOM 1315 C C . LEU A 1 176 ? 3.398 -10.597 -8.002 1.00 96.06 176 LEU A C 1
ATOM 1317 O O . LEU A 1 176 ? 3.627 -9.555 -8.621 1.00 96.06 176 LEU A O 1
ATOM 1321 N N . GLU A 1 177 ? 2.207 -11.193 -8.021 1.00 97.31 177 GLU A N 1
ATOM 1322 C CA . GLU A 1 177 ? 1.054 -10.633 -8.732 1.00 97.31 177 GLU A CA 1
ATOM 1323 C C . GLU A 1 177 ? 0.648 -9.272 -8.154 1.00 97.31 177 GLU A C 1
ATOM 1325 O O . GLU A 1 177 ? 0.448 -8.312 -8.905 1.00 97.31 177 GLU A O 1
ATOM 1330 N N . MET A 1 178 ? 0.645 -9.120 -6.826 1.00 97.94 178 MET A N 1
ATOM 1331 C CA . MET A 1 178 ? 0.396 -7.819 -6.196 1.00 97.94 178 MET A CA 1
ATOM 1332 C C . MET A 1 178 ? 1.463 -6.771 -6.546 1.00 97.94 178 MET A C 1
ATOM 1334 O O . MET A 1 178 ? 1.118 -5.623 -6.829 1.00 97.94 178 MET A O 1
ATOM 1338 N N . LEU A 1 179 ? 2.751 -7.134 -6.587 1.00 97.38 179 LEU A N 1
ATOM 1339 C CA . LEU A 1 179 ? 3.827 -6.231 -7.024 1.00 97.38 179 LEU A CA 1
ATOM 1340 C C . LEU A 1 179 ? 3.659 -5.808 -8.491 1.00 97.38 179 LEU A C 1
ATOM 1342 O O . LEU A 1 179 ? 3.846 -4.635 -8.831 1.00 97.38 179 LEU A O 1
ATOM 1346 N N . ARG A 1 180 ? 3.256 -6.736 -9.369 1.00 97.19 180 ARG A N 1
ATOM 1347 C CA . ARG A 1 180 ? 2.938 -6.439 -10.776 1.00 97.19 180 ARG A CA 1
ATOM 1348 C C . ARG A 1 180 ? 1.745 -5.489 -10.882 1.00 97.19 180 ARG A C 1
ATOM 1350 O O . ARG A 1 180 ? 1.814 -4.520 -11.644 1.00 97.19 180 ARG A O 1
ATOM 1357 N N . ALA A 1 181 ? 0.689 -5.724 -10.101 1.00 97.19 181 ALA A N 1
ATOM 1358 C CA . ALA A 1 181 ? -0.490 -4.864 -10.038 1.00 97.19 181 ALA A CA 1
ATOM 1359 C C . ALA A 1 181 ? -0.127 -3.448 -9.563 1.00 97.19 181 ALA A C 1
ATOM 1361 O O . ALA A 1 181 ? -0.493 -2.469 -10.221 1.00 97.19 181 ALA A O 1
ATOM 1362 N N . LEU A 1 182 ? 0.687 -3.338 -8.504 1.00 97.12 182 LEU A N 1
ATOM 1363 C CA . LEU A 1 182 ? 1.223 -2.064 -8.020 1.00 97.12 182 LEU A CA 1
ATOM 1364 C C . LEU A 1 182 ? 2.009 -1.331 -9.097 1.00 97.12 182 LEU A C 1
ATOM 1366 O O . LEU A 1 182 ? 1.896 -0.115 -9.172 1.00 97.12 182 LEU A O 1
ATOM 1370 N N . GLY A 1 183 ? 2.791 -2.039 -9.920 1.00 95.62 183 GLY A N 1
ATOM 1371 C CA . GLY A 1 183 ? 3.623 -1.465 -10.977 1.00 95.62 183 GLY A CA 1
ATOM 1372 C C . GLY A 1 183 ? 2.846 -0.950 -12.192 1.00 95.62 183 GLY A C 1
ATOM 1373 O O . GLY A 1 183 ? 3.241 0.068 -12.768 1.00 95.62 183 GLY A O 1
ATOM 1374 N N . ARG A 1 184 ? 1.744 -1.611 -12.569 1.00 94.94 184 ARG A N 1
ATOM 1375 C CA . ARG A 1 184 ? 1.005 -1.352 -13.822 1.00 94.94 184 ARG A CA 1
ATOM 1376 C C . ARG A 1 184 ? -0.256 -0.501 -13.653 1.00 94.94 184 ARG A C 1
ATOM 1378 O O . ARG A 1 184 ? -0.617 0.211 -14.587 1.00 94.94 184 ARG A O 1
ATOM 1385 N N . GLY A 1 185 ? -0.923 -0.561 -12.500 1.00 93.00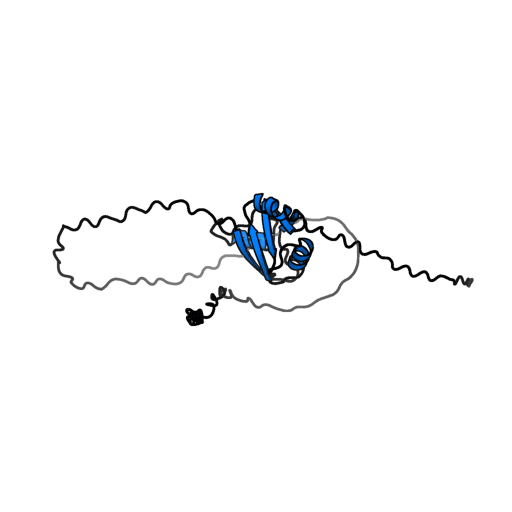 185 GLY A N 1
ATOM 1386 C CA . GLY A 1 185 ? -2.203 0.120 -12.285 1.00 93.00 185 GLY A CA 1
ATOM 1387 C C . GLY A 1 185 ? -2.084 1.647 -12.293 1.00 93.00 185 GLY A C 1
ATOM 1388 O O . GLY A 1 185 ? -1.192 2.203 -11.653 1.00 93.00 185 GLY A O 1
ATOM 1389 N N . GLN A 1 186 ? -2.987 2.335 -13.005 1.00 95.75 186 GLN A N 1
ATOM 1390 C CA . GLN A 1 186 ? -3.155 3.791 -12.862 1.00 95.75 186 GLN A CA 1
ATOM 1391 C C . GLN A 1 186 ? -3.991 4.150 -11.635 1.00 95.75 186 GLN A C 1
ATOM 1393 O O . GLN A 1 186 ? -3.697 5.131 -10.961 1.00 95.75 186 GLN A O 1
ATOM 1398 N N . GLU A 1 187 ? -5.004 3.348 -11.331 1.00 96.81 187 GLU A N 1
ATOM 1399 C CA . GLU A 1 187 ? -5.786 3.442 -10.105 1.00 96.81 187 GLU A CA 1
ATOM 1400 C C . GLU A 1 187 ? -5.427 2.243 -9.233 1.00 96.81 187 GLU A C 1
ATOM 1402 O O . GLU A 1 187 ? -5.380 1.106 -9.711 1.00 96.81 187 GLU A O 1
ATOM 1407 N N . LEU A 1 188 ? -5.094 2.511 -7.975 1.00 98.06 188 LEU A N 1
ATOM 1408 C CA . LEU A 1 188 ? -4.651 1.514 -7.014 1.00 98.06 188 LEU A CA 1
ATOM 1409 C C . LEU A 1 188 ? -5.562 1.574 -5.793 1.00 98.06 188 LEU A C 1
ATOM 1411 O O . LEU A 1 188 ? -5.565 2.554 -5.052 1.00 98.06 188 LEU A O 1
ATOM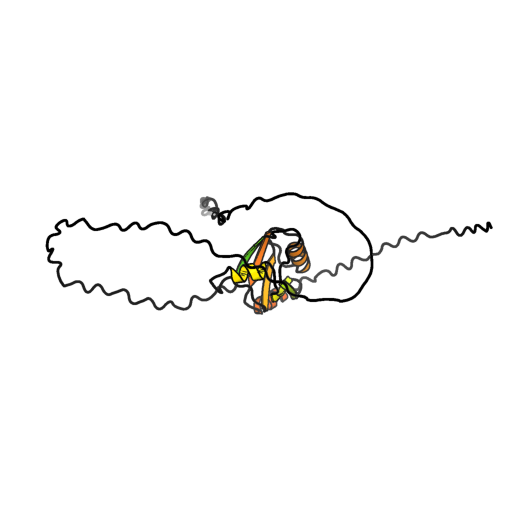 1415 N N . GLN A 1 189 ? -6.316 0.505 -5.586 1.00 98.31 189 GLN A N 1
ATOM 1416 C CA . GLN A 1 189 ? -7.080 0.232 -4.383 1.00 98.31 189 GLN A CA 1
ATOM 1417 C C . GLN A 1 189 ? -6.270 -0.722 -3.511 1.00 98.31 189 GLN A C 1
ATOM 1419 O O . GLN A 1 189 ? -6.061 -1.878 -3.880 1.00 98.31 189 GLN A O 1
ATOM 1424 N N . LEU A 1 190 ? -5.798 -0.238 -2.368 1.00 98.31 190 LEU A N 1
ATOM 1425 C CA . LEU A 1 190 ? -4.969 -1.005 -1.443 1.00 98.31 190 LEU A CA 1
ATOM 1426 C C . LEU A 1 190 ? -5.800 -1.363 -0.219 1.00 98.31 190 LEU A C 1
ATOM 1428 O O . LEU A 1 190 ? -6.329 -0.467 0.438 1.00 98.31 190 LEU A O 1
ATOM 1432 N N . ARG A 1 191 ? -5.902 -2.656 0.100 1.00 98.06 191 ARG A N 1
ATOM 1433 C CA . ARG A 1 191 ? -6.471 -3.124 1.370 1.00 98.06 191 ARG A CA 1
ATOM 1434 C C . ARG A 1 191 ? -5.335 -3.381 2.349 1.00 98.06 191 ARG A C 1
ATOM 1436 O O . ARG A 1 191 ? -4.443 -4.177 2.054 1.00 98.06 191 ARG A O 1
ATOM 1443 N N . ILE A 1 192 ? -5.360 -2.692 3.482 1.00 97.81 192 ILE A N 1
ATOM 1444 C CA . ILE A 1 192 ? -4.256 -2.613 4.437 1.00 97.81 192 ILE A CA 1
ATOM 1445 C C . ILE A 1 192 ? -4.732 -3.100 5.805 1.00 97.81 192 ILE A C 1
ATOM 1447 O O . ILE A 1 192 ? -5.786 -2.685 6.280 1.00 97.81 192 ILE A O 1
ATOM 1451 N N . SER A 1 193 ? -3.933 -3.953 6.441 1.00 96.81 193 SER A N 1
ATOM 1452 C CA . SER A 1 193 ? -4.073 -4.344 7.841 1.00 96.81 193 SER A CA 1
ATOM 1453 C C . SER A 1 193 ? -3.046 -3.623 8.712 1.00 96.81 193 SER A C 1
ATOM 1455 O O . SER A 1 193 ? -1.878 -3.477 8.334 1.00 96.81 193 SER A O 1
ATOM 1457 N N . ARG A 1 194 ? -3.492 -3.197 9.895 1.00 95.94 194 ARG A N 1
ATOM 1458 C CA . ARG A 1 194 ? -2.659 -2.650 10.976 1.00 95.94 194 ARG A CA 1
ATOM 1459 C C . ARG A 1 194 ? -2.033 -3.733 11.838 1.00 95.94 194 ARG A C 1
ATOM 1461 O O . ARG A 1 194 ? -1.041 -3.478 12.512 1.00 95.94 194 ARG A O 1
ATOM 1468 N N . ASP A 1 195 ? -2.649 -4.907 11.859 1.00 94.38 195 ASP A N 1
ATOM 1469 C CA . ASP A 1 195 ? -2.278 -5.970 12.774 1.00 94.38 195 ASP A CA 1
ATOM 1470 C C . ASP A 1 195 ? -1.156 -6.830 12.155 1.00 94.38 195 ASP A C 1
ATOM 1472 O O . ASP A 1 195 ? -1.375 -7.488 11.128 1.00 94.38 195 ASP A O 1
ATOM 1476 N N . PRO A 1 196 ? 0.053 -6.836 12.754 1.00 87.06 196 PRO A N 1
ATOM 1477 C CA . PRO A 1 196 ? 1.181 -7.616 12.258 1.00 87.06 196 PRO A CA 1
ATOM 1478 C C . PRO A 1 196 ? 0.945 -9.133 12.336 1.00 87.06 196 PRO A C 1
ATOM 1480 O O . PRO A 1 196 ? 1.600 -9.887 11.609 1.00 87.06 196 PRO A O 1
ATOM 1483 N N . ASP A 1 197 ? 0.020 -9.601 13.179 1.00 88.81 197 ASP A N 1
ATOM 1484 C CA . ASP A 1 197 ? -0.270 -11.024 13.347 1.00 88.81 197 ASP A CA 1
ATOM 1485 C C . ASP A 1 197 ? -1.096 -11.601 12.191 1.00 88.81 197 ASP A C 1
ATOM 1487 O O . ASP A 1 197 ? -1.060 -12.813 11.953 1.00 88.81 197 ASP A O 1
ATOM 1491 N N . VAL A 1 198 ? -1.752 -10.760 11.385 1.00 86.25 198 VAL A N 1
ATOM 1492 C CA . VAL A 1 198 ? -2.517 -11.211 10.207 1.00 86.25 198 VAL A CA 1
ATOM 1493 C C . VAL A 1 198 ? -1.610 -11.922 9.197 1.00 86.25 198 VAL A C 1
ATOM 1495 O O . VAL A 1 198 ? -2.007 -12.918 8.589 1.00 86.25 198 VAL A O 1
ATOM 1498 N N . ALA A 1 199 ? -0.342 -11.510 9.098 1.00 75.88 199 ALA A N 1
ATOM 1499 C CA . ALA A 1 199 ? 0.647 -12.196 8.268 1.00 75.88 199 ALA A CA 1
ATOM 1500 C C . ALA A 1 199 ? 1.042 -13.587 8.788 1.00 75.88 199 ALA A C 1
ATOM 1502 O O . ALA A 1 199 ? 1.541 -14.407 8.025 1.00 75.88 199 ALA A O 1
ATOM 1503 N N . ARG A 1 200 ? 0.847 -13.882 10.078 1.00 78.88 200 ARG A N 1
ATOM 1504 C CA . ARG A 1 200 ? 1.147 -15.210 10.639 1.00 78.88 200 ARG A CA 1
ATOM 1505 C C . ARG A 1 200 ? 0.039 -16.209 10.339 1.00 78.88 200 ARG A C 1
ATOM 1507 O O . ARG A 1 200 ? 0.298 -17.407 10.221 1.00 78.88 200 ARG A O 1
ATOM 1514 N N . LEU A 1 201 ? -1.193 -15.720 10.227 1.00 71.62 201 LEU A N 1
ATOM 1515 C CA . LEU A 1 201 ? -2.360 -16.544 9.928 1.00 71.62 201 LEU A CA 1
ATOM 1516 C C . LEU A 1 201 ? -2.378 -16.982 8.461 1.00 71.62 201 LEU A C 1
ATOM 1518 O O . LEU A 1 201 ? -2.732 -18.126 8.176 1.00 71.62 201 LEU A O 1
ATOM 1522 N N . SER A 1 202 ? -1.910 -16.134 7.542 1.00 65.31 202 SER A N 1
ATOM 1523 C CA . SER A 1 202 ? -1.824 -16.478 6.118 1.00 65.31 202 SER A CA 1
ATOM 1524 C C . SER A 1 202 ? -0.814 -17.603 5.824 1.00 65.31 202 SER A C 1
ATOM 1526 O O . SER A 1 202 ? -0.990 -18.350 4.856 1.00 65.31 202 SER A O 1
ATOM 1528 N N . SER A 1 203 ? 0.180 -17.813 6.691 1.00 62.34 203 SER A N 1
ATOM 1529 C CA . SER A 1 203 ? 1.216 -18.852 6.556 1.00 62.34 203 SER A CA 1
ATOM 1530 C C . SER A 1 203 ? 0.746 -20.277 6.874 1.00 62.34 203 SER A C 1
ATOM 1532 O O . SER A 1 203 ? 1.385 -21.236 6.448 1.00 62.34 203 SER A O 1
ATOM 1534 N N . LYS A 1 204 ? -0.357 -20.463 7.617 1.00 66.75 204 LYS A N 1
ATOM 1535 C CA . LYS A 1 204 ? -0.777 -21.802 8.091 1.00 66.75 204 LYS A CA 1
ATOM 1536 C C . LYS A 1 204 ? -1.404 -22.705 7.022 1.00 66.75 204 LYS A C 1
ATOM 1538 O O . LYS A 1 204 ? -1.596 -23.889 7.275 1.00 66.75 204 LYS A O 1
ATOM 1543 N N . GLY A 1 205 ? -1.657 -22.187 5.824 1.00 59.12 205 GLY A N 1
ATOM 1544 C CA . GLY A 1 205 ? -1.984 -22.983 4.642 1.00 59.12 205 GLY A CA 1
ATOM 1545 C C . GLY A 1 205 ? -0.863 -22.854 3.623 1.00 59.12 205 GLY A C 1
ATOM 1546 O O . GLY A 1 205 ? -0.963 -22.017 2.727 1.00 59.12 205 GLY A O 1
ATOM 1547 N N . SER A 1 206 ? 0.222 -23.607 3.808 1.00 50.03 206 SER A N 1
ATOM 1548 C CA . SER A 1 206 ? 1.342 -23.685 2.866 1.00 50.03 206 SER A CA 1
ATOM 1549 C C . SER A 1 206 ? 0.841 -24.268 1.543 1.00 50.03 206 SER A C 1
ATOM 1551 O O . SER A 1 206 ? 0.822 -25.478 1.338 1.00 50.03 206 SER A O 1
ATOM 1553 N N . ILE A 1 207 ? 0.357 -23.395 0.664 1.00 52.94 207 ILE A N 1
ATOM 1554 C CA . ILE A 1 207 ? 0.388 -23.658 -0.764 1.00 52.94 207 ILE A CA 1
ATOM 1555 C C . ILE A 1 207 ? 1.842 -23.390 -1.101 1.00 52.94 207 ILE A C 1
ATOM 1557 O O . ILE A 1 207 ? 2.299 -22.255 -0.966 1.00 52.94 207 ILE A O 1
ATOM 1561 N N . HIS A 1 208 ? 2.572 -24.464 -1.398 1.00 54.94 208 HIS A N 1
ATOM 1562 C CA . HIS A 1 208 ? 3.888 -24.394 -2.011 1.00 54.94 208 HIS A CA 1
ATOM 1563 C C . HIS A 1 208 ? 3.768 -23.348 -3.119 1.00 54.94 208 HIS A C 1
ATOM 1565 O O . HIS A 1 208 ? 2.985 -23.540 -4.051 1.00 54.94 208 HIS A O 1
ATOM 1571 N N . CYS A 1 209 ? 4.444 -22.205 -2.979 1.00 51.12 209 CYS A N 1
ATOM 1572 C CA . CYS A 1 209 ? 4.707 -21.388 -4.146 1.00 51.12 209 CYS A CA 1
ATOM 1573 C C . CYS A 1 209 ? 5.431 -22.362 -5.060 1.00 51.12 209 CYS A C 1
ATOM 1575 O O . CYS A 1 209 ? 6.502 -22.842 -4.689 1.00 51.12 209 CYS A O 1
ATOM 1577 N N . ASN A 1 210 ? 4.797 -22.770 -6.158 1.00 54.09 210 ASN A N 1
ATOM 1578 C CA . ASN A 1 210 ? 5.545 -23.438 -7.192 1.00 54.09 210 ASN A CA 1
ATOM 1579 C C . ASN A 1 210 ? 6.565 -22.379 -7.594 1.00 54.09 210 ASN A C 1
ATOM 1581 O O . ASN A 1 210 ? 6.246 -21.442 -8.327 1.00 54.09 210 ASN A O 1
ATOM 1585 N N . ASP A 1 211 ? 7.780 -22.510 -7.066 1.00 53.62 211 ASP A N 1
ATOM 1586 C CA . ASP A 1 211 ? 8.984 -22.254 -7.822 1.00 53.62 211 ASP A CA 1
ATOM 1587 C C . ASP A 1 211 ? 8.845 -23.152 -9.053 1.00 53.62 211 ASP A C 1
ATOM 1589 O O . ASP A 1 211 ? 9.446 -24.214 -9.176 1.00 53.62 211 ASP A O 1
ATOM 1593 N N . GLU A 1 212 ? 7.957 -22.750 -9.962 1.00 55.84 212 GLU A N 1
ATOM 1594 C CA . GLU A 1 212 ? 8.016 -23.086 -11.360 1.00 55.84 212 GLU A CA 1
ATOM 1595 C C . GLU A 1 212 ? 9.241 -22.305 -11.813 1.00 55.84 212 GLU A C 1
ATOM 1597 O O . GLU A 1 212 ? 9.178 -21.215 -12.384 1.00 55.84 212 GLU A O 1
ATOM 1602 N N . GLU A 1 213 ? 10.385 -22.846 -11.381 1.00 52.00 213 GLU A N 1
ATOM 1603 C CA . GLU A 1 213 ? 11.628 -22.894 -12.095 1.00 52.00 213 GLU A CA 1
ATOM 1604 C C . GLU A 1 213 ? 11.181 -23.066 -13.534 1.00 52.00 213 GLU A C 1
ATOM 1606 O O . GLU A 1 213 ? 10.821 -24.152 -13.988 1.00 52.00 213 GLU A O 1
ATOM 1611 N N . THR A 1 214 ? 11.056 -21.934 -14.222 1.00 54.22 214 THR A N 1
ATOM 1612 C CA . THR A 1 214 ? 11.071 -21.891 -15.663 1.00 54.22 214 THR A CA 1
ATOM 1613 C C . THR A 1 214 ? 12.412 -22.502 -16.001 1.00 54.22 214 THR A C 1
ATOM 1615 O O . THR A 1 214 ? 13.423 -21.797 -16.070 1.00 54.22 214 THR A O 1
ATOM 1618 N N . SER A 1 215 ? 12.399 -23.831 -16.094 1.00 53.56 215 SER A N 1
ATOM 1619 C CA . SER A 1 215 ? 13.327 -24.680 -16.790 1.00 53.56 215 SER A CA 1
ATOM 1620 C C . SER A 1 215 ? 13.474 -24.012 -18.133 1.00 53.56 215 SER A C 1
ATOM 1622 O O . SER A 1 215 ? 12.664 -24.114 -19.054 1.00 53.56 215 SER A O 1
ATOM 1624 N N . LYS A 1 216 ? 14.506 -23.183 -18.195 1.00 57.78 216 LYS A N 1
ATOM 1625 C CA . LYS A 1 216 ? 14.964 -22.536 -19.402 1.00 57.78 216 LYS A CA 1
ATOM 1626 C C . LYS A 1 216 ? 15.739 -23.590 -20.183 1.00 57.78 216 LYS A C 1
ATOM 1628 O O . LYS A 1 216 ? 16.860 -23.350 -20.607 1.00 57.78 216 LYS A O 1
ATOM 1633 N N . ASP A 1 217 ? 15.103 -24.736 -20.401 1.00 49.91 217 ASP A N 1
ATOM 1634 C CA . ASP A 1 217 ? 15.460 -25.715 -21.408 1.00 49.91 217 ASP A CA 1
ATOM 1635 C C . ASP A 1 217 ? 14.982 -25.138 -22.742 1.00 49.91 217 ASP A C 1
ATOM 1637 O O . ASP A 1 217 ? 14.029 -25.581 -23.372 1.00 49.91 217 ASP A O 1
ATOM 1641 N N . THR A 1 218 ? 15.653 -24.070 -23.166 1.00 60.19 218 THR A N 1
ATOM 1642 C CA . THR A 1 218 ? 15.851 -23.830 -24.595 1.00 60.19 218 THR A CA 1
ATOM 1643 C C . THR A 1 218 ? 17.269 -24.265 -24.899 1.00 60.19 218 THR A C 1
ATOM 1645 O O . THR A 1 218 ? 18.161 -23.487 -25.224 1.00 60.19 218 THR A O 1
ATOM 1648 N N . GLU A 1 219 ? 17.457 -25.573 -24.758 1.00 55.97 219 GLU A N 1
ATOM 1649 C CA . GLU A 1 219 ? 18.367 -26.325 -25.592 1.00 55.97 219 GLU A CA 1
ATOM 1650 C C . GLU A 1 219 ? 17.941 -26.072 -27.049 1.00 55.97 219 GLU A C 1
ATOM 1652 O O . GLU A 1 219 ? 16.992 -26.641 -27.580 1.00 55.97 219 GLU A O 1
ATOM 1657 N N . THR A 1 220 ? 18.594 -25.125 -27.711 1.00 59.00 220 THR A N 1
ATOM 1658 C CA . THR A 1 220 ? 18.722 -25.157 -29.168 1.00 59.00 220 THR A CA 1
ATOM 1659 C C . THR A 1 220 ? 20.187 -24.961 -29.482 1.00 59.00 220 THR A C 1
ATOM 1661 O O . THR A 1 220 ? 20.668 -23.891 -29.843 1.00 59.00 220 THR A O 1
ATOM 1664 N N . SER A 1 221 ? 20.894 -26.067 -29.274 1.00 61.50 221 SER A N 1
ATOM 1665 C CA . SER A 1 221 ? 22.000 -26.486 -30.115 1.00 61.50 221 SER A CA 1
ATOM 1666 C C . SER A 1 221 ? 21.681 -26.207 -31.592 1.00 61.50 221 SER A C 1
ATOM 1668 O O . SER A 1 221 ? 20.750 -26.775 -32.157 1.00 61.50 221 SER A O 1
ATOM 1670 N N . ASN A 1 222 ? 22.429 -25.279 -32.181 1.00 63.66 222 ASN A N 1
ATOM 1671 C CA . ASN A 1 222 ? 22.771 -25.193 -33.602 1.00 63.66 222 ASN A CA 1
ATOM 1672 C C . ASN A 1 222 ? 23.970 -24.229 -33.650 1.00 63.66 222 ASN A C 1
ATOM 1674 O O . ASN A 1 222 ? 23.812 -23.016 -33.584 1.00 63.66 222 ASN A O 1
ATOM 1678 N N . ASP A 1 223 ? 25.194 -24.687 -33.405 1.00 61.41 223 ASP A N 1
ATOM 1679 C CA . ASP A 1 223 ? 26.015 -25.528 -34.282 1.00 61.41 223 ASP A CA 1
ATOM 1680 C C . ASP A 1 223 ? 26.361 -24.807 -35.605 1.00 61.41 223 ASP A C 1
ATOM 1682 O O . ASP A 1 223 ? 25.499 -24.480 -36.415 1.00 61.41 223 ASP A O 1
ATOM 1686 N N . LYS A 1 224 ? 27.677 -24.651 -35.803 1.00 59.94 224 LYS A N 1
ATOM 1687 C CA . LYS A 1 224 ? 28.424 -24.467 -37.062 1.00 59.94 224 LYS A CA 1
ATOM 1688 C C . LYS A 1 224 ? 28.513 -23.099 -37.763 1.00 59.94 224 LYS A C 1
ATOM 1690 O O . LYS A 1 224 ? 27.640 -22.680 -38.505 1.00 59.94 224 LYS A O 1
ATOM 1695 N N . ARG A 1 225 ? 29.769 -22.619 -37.727 1.00 62.34 225 ARG A N 1
ATOM 1696 C CA . ARG A 1 225 ? 30.622 -22.241 -38.877 1.00 62.34 225 ARG A CA 1
ATOM 1697 C C . ARG A 1 225 ? 30.160 -21.045 -39.724 1.00 62.34 225 ARG A C 1
ATOM 1699 O O . ARG A 1 225 ? 29.314 -21.179 -40.594 1.00 62.34 225 ARG A O 1
ATOM 1706 N N . ASN A 1 226 ? 30.913 -19.951 -39.633 1.00 61.69 226 ASN A N 1
ATOM 1707 C CA . ASN A 1 226 ? 31.807 -19.605 -40.739 1.00 61.69 226 ASN A CA 1
ATOM 1708 C C . ASN A 1 226 ? 32.886 -18.623 -40.279 1.00 61.69 226 ASN A C 1
ATOM 1710 O O . ASN A 1 226 ? 32.612 -17.474 -39.951 1.00 61.69 226 ASN A O 1
ATOM 1714 N N . ALA A 1 227 ? 34.116 -19.129 -40.271 1.00 62.38 227 ALA A N 1
ATOM 1715 C CA . ALA A 1 227 ? 35.323 -18.346 -40.438 1.00 62.38 227 ALA A CA 1
ATOM 1716 C C . ALA A 1 227 ? 35.521 -18.125 -41.944 1.00 62.38 227 ALA A C 1
ATOM 1718 O O . ALA A 1 227 ? 35.526 -19.101 -42.690 1.00 62.38 227 ALA A O 1
ATOM 1719 N N . VAL A 1 228 ? 35.646 -16.867 -42.359 1.00 67.94 228 VAL A N 1
ATOM 1720 C CA . VAL A 1 228 ? 36.226 -16.402 -43.633 1.00 67.94 228 VAL A CA 1
ATOM 1721 C C . VAL A 1 228 ? 36.757 -15.001 -43.283 1.00 67.94 228 VAL A C 1
ATOM 1723 O O . VAL A 1 228 ? 35.960 -14.111 -43.010 1.00 67.94 228 VAL A O 1
ATOM 1726 N N . ASP A 1 229 ? 38.014 -14.825 -42.873 1.00 62.72 229 ASP A N 1
ATOM 1727 C CA . ASP A 1 229 ? 39.214 -14.708 -43.721 1.00 62.72 229 ASP A CA 1
ATOM 1728 C C . ASP A 1 229 ? 38.982 -13.898 -45.003 1.00 62.72 229 ASP A C 1
ATOM 1730 O O . ASP A 1 229 ? 38.564 -14.438 -46.021 1.00 62.72 229 ASP A O 1
ATOM 1734 N N . SER A 1 230 ? 39.246 -12.592 -44.950 1.00 68.19 230 SER A N 1
ATOM 1735 C CA . SER A 1 230 ? 39.570 -11.720 -46.095 1.00 68.19 230 SER A CA 1
ATOM 1736 C C . SER A 1 230 ? 40.208 -10.454 -45.499 1.00 68.19 230 SER A C 1
ATOM 1738 O O . SER A 1 230 ? 39.522 -9.653 -44.874 1.00 68.19 230 SER A O 1
ATOM 1740 N N . GLU A 1 231 ? 41.526 -10.398 -45.335 1.00 67.06 231 GLU A N 1
ATOM 1741 C CA . GLU A 1 231 ? 42.514 -10.072 -46.374 1.00 67.06 231 GLU A CA 1
ATOM 1742 C C . GLU A 1 231 ? 42.518 -8.573 -46.739 1.00 67.06 231 GLU A C 1
ATOM 1744 O O . GLU A 1 231 ? 41.581 -8.040 -47.323 1.00 67.06 231 GLU A O 1
ATOM 1749 N N . SER A 1 232 ? 43.604 -7.925 -46.307 1.00 67.56 232 SER A N 1
ATOM 1750 C CA . SER A 1 232 ? 44.389 -6.868 -46.953 1.00 67.56 232 SER A CA 1
ATOM 1751 C C . SER A 1 232 ? 43.788 -6.065 -48.110 1.00 67.56 232 SER A C 1
ATOM 1753 O O . SER A 1 232 ? 43.547 -6.601 -49.186 1.00 67.56 232 SER A O 1
ATOM 1755 N N . THR A 1 233 ? 43.788 -4.737 -47.972 1.00 65.62 233 THR A N 1
ATOM 1756 C CA . THR A 1 233 ? 44.276 -3.799 -49.012 1.00 65.62 233 THR A CA 1
ATOM 1757 C C . THR A 1 233 ? 44.541 -2.451 -48.326 1.00 65.62 233 THR A C 1
ATOM 1759 O O . THR A 1 233 ? 43.636 -1.902 -47.707 1.00 65.62 233 THR A O 1
ATOM 1762 N N . GLU A 1 234 ? 45.821 -2.159 -48.071 1.00 66.38 234 GLU A N 1
ATOM 1763 C CA . GLU A 1 234 ? 46.609 -1.040 -48.648 1.00 66.38 234 GLU A CA 1
ATOM 1764 C C . GLU A 1 234 ? 46.353 0.337 -48.017 1.00 66.38 234 GLU A C 1
ATOM 1766 O O . GLU A 1 234 ? 45.243 0.892 -48.157 1.00 66.38 234 GLU A O 1
#

Organism: NCBI:txid73915

Radius of gyration: 35.16 Å; chains: 1; bounding box: 97×98×84 Å

pLDDT: mean 71.4, std 20.75, range [41.41, 98.38]